Protein AF-A0A7X7ENP5-F1 (afdb_monomer_lite)

Foldseek 3Di:
DDDQDKDWDWAADVLVRDIDIFIDSDHVVSVVVSVVVNVVVVVVSVVVVVVVCVVCLLVVLQVVQVVQLVVLVVLLVQLLCQLVVLVVDQLADDLVVVADPDADPDDADDLDDQDDQDDADDCPPPQLDQPDDPVCVVVVPVVVVSNVVSVVVNVVSNVVSVVVNVVSVVVSVVSVVVSVVSNVVVVVVNVVVVVVSVVSSVVSVVLVVCLLVLPQVSLQVNLVVSVVPRDGDPLWDKDKHWGADQVQLAIDIDIDTDDLVSDDFFNGWGQDPVVRDIDTDGDDPVRSVVSVVSSVVSVVVSSVCSSVSNNPNPSHD

Secondary structure (DSSP, 8-state):
------EEEEEEETTTTEEEEEEES-HHHHHHHHHHHHHHHHHHHHHHHHHHHHHHHHHHHHHHHHHHHHHHHHHHHHHHTHHHHHHTS--S--TTTTS------SPPP---PPP-PPPPP-TTSGGGS----GGGGT-HHHHHHHHHHHHHHHHHHHHHHHHHHHHHHHHHHHHHHHHHHHHHHHHHHHHHHHHHHHHHHHHHHHHHHHHHTT-HHHHHHHHHHHHHT----TT---EEEEEEETTTTEEEEEEEPPPGGGS--EEEEEEETTTTEEEEEEPPHHHHHHHHHHHHHHHHHHHHHHHHHH-TT----

Radius of gyration: 42.71 Å; chains: 1; bounding box: 73×122×97 Å

pLDDT: mean 91.23, std 7.33, range [45.34, 98.12]

Structure (mmCIF, N/CA/C/O backbone):
data_AF-A0A7X7ENP5-F1
#
_entry.id   AF-A0A7X7ENP5-F1
#
loop_
_atom_site.group_PDB
_atom_site.id
_atom_site.type_symbol
_atom_site.label_atom_id
_atom_site.label_alt_id
_atom_site.label_comp_id
_atom_site.label_asym_id
_atom_site.label_entity_id
_atom_site.label_seq_id
_atom_site.pdbx_PDB_ins_code
_atom_site.Cartn_x
_atom_site.Cartn_y
_atom_site.Cartn_z
_atom_site.occupancy
_atom_site.B_iso_or_equiv
_atom_site.auth_seq_id
_atom_site.auth_comp_id
_atom_site.auth_asym_id
_atom_site.auth_atom_id
_atom_site.pdbx_PDB_model_num
ATOM 1 N N . MET A 1 1 ? 9.285 86.889 -9.760 1.00 45.34 1 MET A N 1
ATOM 2 C CA . MET A 1 1 ? 8.913 86.031 -8.615 1.00 45.34 1 MET A CA 1
ATOM 3 C C . MET A 1 1 ? 9.295 84.606 -8.984 1.00 45.34 1 MET A C 1
ATOM 5 O O . MET A 1 1 ? 8.742 84.125 -9.963 1.00 45.34 1 MET A O 1
ATOM 9 N N . PRO A 1 2 ? 10.286 83.971 -8.337 1.00 50.38 2 PRO A N 1
ATOM 10 C CA . PRO A 1 2 ? 10.626 82.588 -8.649 1.00 50.38 2 PRO A CA 1
ATOM 11 C C . PRO A 1 2 ? 9.530 81.648 -8.134 1.00 50.38 2 PRO A C 1
ATOM 13 O O . PRO A 1 2 ? 9.051 81.789 -7.008 1.00 50.38 2 PRO A O 1
ATOM 16 N N . ASP A 1 3 ? 9.134 80.720 -8.994 1.00 56.62 3 ASP A N 1
ATOM 17 C CA . ASP A 1 3 ? 8.103 79.713 -8.768 1.00 56.62 3 ASP A CA 1
ATOM 18 C C . ASP A 1 3 ? 8.542 78.757 -7.641 1.00 56.62 3 ASP A C 1
ATOM 20 O O . ASP A 1 3 ? 9.579 78.091 -7.738 1.00 56.62 3 ASP A O 1
ATOM 24 N N . ARG A 1 4 ? 7.820 78.734 -6.512 1.00 65.94 4 ARG A N 1
ATOM 25 C CA . ARG A 1 4 ? 8.154 77.847 -5.385 1.00 65.94 4 ARG A CA 1
ATOM 26 C C . ARG A 1 4 ? 7.724 76.428 -5.747 1.00 65.94 4 ARG A C 1
ATOM 28 O O . ARG A 1 4 ? 6.537 76.119 -5.702 1.00 65.94 4 ARG A O 1
ATOM 35 N N . LYS A 1 5 ? 8.689 75.555 -6.056 1.00 77.25 5 LYS A N 1
ATOM 36 C CA . LYS A 1 5 ? 8.435 74.120 -6.262 1.00 77.25 5 LYS A CA 1
ATOM 37 C C . LYS A 1 5 ? 7.747 73.529 -5.030 1.00 77.25 5 LYS A C 1
ATOM 39 O O . LYS A 1 5 ? 8.265 73.614 -3.917 1.00 77.25 5 LYS A O 1
ATOM 44 N N . LEU A 1 6 ? 6.572 72.950 -5.248 1.00 83.06 6 LEU A N 1
ATOM 45 C CA . LEU A 1 6 ? 5.732 72.354 -4.218 1.00 83.06 6 LEU A CA 1
ATOM 46 C C . LEU A 1 6 ? 5.738 70.840 -4.433 1.00 83.06 6 LEU A C 1
ATOM 48 O O . LEU A 1 6 ? 5.280 70.350 -5.461 1.00 83.06 6 LEU A O 1
ATOM 52 N N . TYR A 1 7 ? 6.310 70.109 -3.483 1.00 87.56 7 TYR A N 1
ATOM 53 C CA . TYR A 1 7 ? 6.410 68.655 -3.519 1.00 87.56 7 TYR A CA 1
ATOM 54 C C . TYR A 1 7 ? 5.158 68.047 -2.898 1.00 87.56 7 TYR A C 1
ATOM 56 O O . TYR A 1 7 ? 4.658 68.544 -1.885 1.00 87.56 7 TYR A O 1
ATOM 64 N N . VAL A 1 8 ? 4.647 66.980 -3.510 1.00 87.44 8 VAL A N 1
ATOM 65 C CA . VAL A 1 8 ? 3.453 66.263 -3.059 1.00 87.44 8 VAL A CA 1
ATOM 66 C C . VAL A 1 8 ? 3.750 64.771 -3.056 1.00 87.44 8 VAL A C 1
ATOM 68 O O . VAL A 1 8 ? 4.163 64.231 -4.077 1.00 87.44 8 VAL A O 1
ATOM 71 N N . VAL A 1 9 ? 3.514 64.110 -1.926 1.00 91.88 9 VAL A N 1
ATOM 72 C CA . VAL A 1 9 ? 3.592 62.652 -1.795 1.00 91.88 9 VAL A CA 1
ATOM 73 C C . VAL A 1 9 ? 2.237 62.132 -1.338 1.00 91.88 9 VAL A C 1
ATOM 75 O O . VAL A 1 9 ? 1.663 62.616 -0.360 1.00 91.88 9 VAL A O 1
ATOM 78 N N . GLU A 1 10 ? 1.710 61.146 -2.057 1.00 92.50 10 GLU A N 1
ATOM 79 C CA . GLU A 1 10 ? 0.532 60.395 -1.641 1.00 92.50 10 GLU A CA 1
ATOM 80 C C . GLU A 1 10 ? 0.962 59.209 -0.781 1.00 92.50 10 GLU A C 1
ATOM 82 O O . GLU A 1 10 ? 1.718 58.346 -1.218 1.00 92.50 10 GLU A O 1
ATOM 87 N N . VAL A 1 11 ? 0.463 59.159 0.450 1.00 91.75 11 VAL A N 1
ATOM 88 C CA . VAL A 1 11 ? 0.607 58.003 1.328 1.00 91.75 11 VAL A CA 1
ATOM 89 C C . VAL A 1 11 ? -0.697 57.234 1.306 1.00 91.75 11 VAL A C 1
ATOM 91 O O . VAL A 1 11 ? -1.753 57.772 1.649 1.00 91.75 11 VAL A O 1
ATOM 94 N N . ARG A 1 12 ? -0.622 55.957 0.950 1.00 92.62 12 ARG A N 1
ATOM 95 C CA . ARG A 1 12 ? -1.757 55.039 0.917 1.00 92.62 12 ARG A CA 1
ATOM 96 C C . ARG A 1 12 ? -1.441 53.805 1.748 1.00 92.62 12 ARG A C 1
ATOM 98 O O . ARG A 1 12 ? -0.333 53.289 1.693 1.00 92.62 12 ARG A O 1
ATOM 105 N N . HIS A 1 13 ? -2.419 53.335 2.516 1.00 93.62 13 HIS A N 1
ATOM 106 C CA . HIS A 1 13 ? -2.324 52.077 3.250 1.00 93.62 13 HIS A CA 1
ATOM 107 C C . HIS A 1 13 ? -3.573 51.238 2.990 1.00 93.62 13 HIS A C 1
ATOM 109 O O . HIS A 1 13 ? -4.652 51.521 3.518 1.00 93.62 13 HIS A O 1
ATOM 115 N N . ASP A 1 14 ? -3.411 50.164 2.219 1.00 89.62 14 ASP A N 1
ATOM 116 C CA . ASP A 1 14 ? -4.526 49.344 1.735 1.00 89.62 14 ASP A CA 1
ATOM 117 C C . ASP A 1 14 ? -5.273 48.626 2.865 1.00 89.62 14 ASP A C 1
ATOM 119 O O . ASP A 1 14 ? -6.502 48.645 2.891 1.00 89.62 14 ASP A O 1
ATOM 123 N N . GLY A 1 15 ? -4.558 48.098 3.869 1.00 87.06 15 GLY A N 1
ATOM 124 C CA . GLY A 1 15 ? -5.183 47.417 5.016 1.00 87.06 15 GLY A CA 1
ATOM 125 C C . GLY A 1 15 ? -6.156 48.298 5.816 1.00 87.06 15 GLY A C 1
ATOM 126 O O . GLY A 1 15 ? -7.244 47.862 6.187 1.00 87.06 15 GLY A O 1
ATOM 127 N N . LEU A 1 16 ? -5.817 49.575 6.029 1.00 89.88 16 LEU A N 1
ATOM 128 C CA . LEU A 1 16 ? -6.688 50.544 6.698 1.00 89.88 16 LEU A CA 1
ATOM 129 C C . LEU A 1 16 ? -7.643 51.274 5.743 1.00 89.88 16 LEU A C 1
ATOM 131 O O . LEU A 1 16 ? -8.482 52.033 6.228 1.00 89.88 16 LEU A O 1
ATOM 135 N N . LYS A 1 17 ? -7.514 51.075 4.422 1.00 91.44 17 LYS A N 1
ATOM 136 C CA . LYS A 1 17 ? -8.209 51.842 3.373 1.00 91.44 17 LYS A CA 1
ATOM 137 C C . LYS A 1 17 ? -8.088 53.362 3.576 1.00 91.44 17 LYS A C 1
ATOM 139 O O . LYS A 1 17 ? -9.056 54.099 3.408 1.00 91.44 17 LYS A O 1
ATOM 144 N N . LYS A 1 18 ? -6.900 53.827 3.983 1.00 91.75 18 LYS A N 1
ATOM 145 C CA . LYS A 1 18 ? -6.599 55.250 4.213 1.00 91.75 18 LYS A CA 1
ATOM 146 C C . LYS A 1 18 ? -5.675 55.787 3.125 1.00 91.75 18 LYS A C 1
ATOM 148 O O . LYS A 1 18 ? -4.719 55.119 2.737 1.00 91.75 18 LYS A O 1
ATOM 153 N N . VAL A 1 19 ? -5.953 57.011 2.683 1.00 92.38 19 VAL A N 1
ATOM 154 C CA . VAL A 1 19 ? -5.129 57.780 1.743 1.00 92.38 19 VAL A CA 1
ATOM 155 C C . VAL A 1 19 ? -4.940 59.182 2.314 1.00 92.38 19 VAL A C 1
ATOM 157 O O . VAL A 1 19 ? -5.875 59.755 2.877 1.00 92.38 19 VAL A O 1
ATOM 160 N N . ARG A 1 20 ? -3.728 59.729 2.216 1.00 92.56 20 ARG A N 1
ATOM 161 C CA . ARG A 1 20 ? -3.401 61.090 2.648 1.00 92.56 20 ARG A CA 1
ATOM 162 C C . ARG A 1 20 ? -2.369 61.690 1.705 1.00 92.56 20 ARG A C 1
ATOM 164 O O . ARG A 1 20 ? -1.323 61.099 1.473 1.00 92.56 20 ARG A O 1
ATOM 171 N N . LEU A 1 21 ? -2.647 62.893 1.215 1.00 91.56 21 LEU A N 1
ATOM 172 C CA . LEU A 1 21 ? -1.698 63.689 0.440 1.00 91.56 21 LEU A CA 1
ATOM 173 C C . LEU A 1 21 ? -0.914 64.601 1.384 1.00 91.56 21 LEU A C 1
ATOM 175 O O . LEU A 1 21 ? -1.509 65.365 2.147 1.00 91.56 21 LEU A O 1
ATOM 179 N N . ILE A 1 22 ? 0.411 64.531 1.328 1.00 90.19 22 ILE A N 1
ATOM 180 C CA . ILE A 1 22 ? 1.323 65.389 2.088 1.00 90.19 22 ILE A CA 1
ATOM 181 C C . ILE A 1 22 ? 1.991 66.336 1.103 1.00 90.19 22 ILE A C 1
ATOM 183 O O . ILE A 1 22 ? 2.481 65.906 0.064 1.00 90.19 22 ILE A O 1
ATOM 187 N N . ARG A 1 23 ? 1.965 67.635 1.409 1.00 90.50 23 ARG A N 1
ATOM 188 C CA . ARG A 1 23 ? 2.476 68.698 0.539 1.00 90.50 23 ARG A CA 1
ATOM 189 C C . ARG A 1 23 ? 3.464 69.577 1.298 1.00 90.50 23 ARG A C 1
ATOM 191 O O . ARG A 1 23 ? 3.234 69.852 2.473 1.00 90.50 23 ARG A O 1
ATOM 198 N N . GLY A 1 24 ? 4.511 70.061 0.637 1.00 88.62 24 GLY A N 1
ATOM 199 C CA . GLY A 1 24 ? 5.508 70.935 1.260 1.00 88.62 24 GLY A CA 1
ATOM 200 C C . GLY A 1 24 ? 6.483 71.552 0.261 1.00 88.62 24 GLY A C 1
ATOM 201 O O . GLY A 1 24 ? 6.504 71.196 -0.913 1.00 88.62 24 GLY A O 1
ATOM 202 N N . THR A 1 25 ? 7.286 72.510 0.719 1.00 85.81 25 THR A N 1
ATOM 203 C CA . THR A 1 25 ? 8.263 73.236 -0.118 1.00 85.81 25 THR A CA 1
ATOM 204 C C . THR A 1 25 ? 9.647 72.580 -0.150 1.00 85.81 25 THR A C 1
ATOM 206 O O . THR A 1 25 ? 10.495 72.996 -0.933 1.00 85.81 25 THR A O 1
ATOM 209 N N . ASN A 1 26 ? 9.878 71.561 0.685 1.00 88.19 26 ASN A N 1
ATOM 210 C CA . ASN A 1 26 ? 11.099 70.759 0.738 1.00 88.19 26 ASN A CA 1
ATOM 211 C C . ASN A 1 26 ? 10.746 69.279 0.534 1.00 88.19 26 ASN A C 1
ATOM 213 O O . ASN A 1 26 ? 9.888 68.744 1.235 1.00 88.19 26 ASN A O 1
ATOM 217 N N . GLN A 1 27 ? 11.401 68.631 -0.426 1.00 86.81 27 GLN A N 1
ATOM 218 C CA . GLN A 1 27 ? 11.144 67.239 -0.782 1.00 86.81 27 GLN A CA 1
ATOM 219 C C . GLN A 1 27 ? 11.465 66.276 0.369 1.00 86.81 27 GLN A C 1
ATOM 221 O O . GLN A 1 27 ? 10.645 65.416 0.679 1.00 86.81 27 GLN A O 1
ATOM 226 N N . GLN A 1 28 ? 12.609 66.458 1.039 1.00 87.81 28 GLN A N 1
ATOM 227 C CA . GLN A 1 28 ? 13.051 65.562 2.114 1.00 87.81 28 GLN A CA 1
ATOM 228 C C . GLN A 1 28 ? 12.089 65.592 3.307 1.00 87.81 28 GLN A C 1
ATOM 230 O O . GLN A 1 28 ? 11.752 64.545 3.852 1.00 87.81 28 GLN A O 1
ATOM 235 N N . ASP A 1 29 ? 11.574 66.774 3.657 1.00 87.19 29 ASP A N 1
ATOM 236 C CA . ASP A 1 29 ? 10.599 66.918 4.741 1.00 87.19 29 ASP A CA 1
ATOM 237 C C . ASP A 1 29 ? 9.270 66.232 4.385 1.00 87.19 29 ASP A C 1
ATOM 239 O O . ASP A 1 29 ? 8.675 65.554 5.221 1.00 87.19 29 ASP A O 1
ATOM 243 N N . VAL A 1 30 ? 8.803 66.364 3.135 1.00 89.25 30 VAL A N 1
ATOM 244 C CA . VAL A 1 30 ? 7.567 65.714 2.661 1.00 89.25 30 VAL A CA 1
ATOM 245 C C . VAL A 1 30 ? 7.712 64.190 2.657 1.00 89.25 30 VAL A C 1
ATOM 247 O O . VAL A 1 30 ? 6.802 63.497 3.112 1.00 89.25 30 VAL A O 1
ATOM 250 N N . GLU A 1 31 ? 8.851 63.664 2.205 1.00 89.94 31 GLU A N 1
ATOM 251 C CA . GLU A 1 31 ? 9.163 62.228 2.225 1.00 89.94 31 GLU A CA 1
ATOM 252 C C . GLU A 1 31 ? 9.301 61.691 3.659 1.00 89.94 31 GLU A C 1
ATOM 254 O O . GLU A 1 31 ? 8.750 60.636 3.990 1.00 89.94 31 GLU A O 1
ATOM 259 N N . GLN A 1 32 ? 9.953 62.437 4.556 1.00 90.31 32 GLN A N 1
ATOM 260 C CA . GLN A 1 32 ? 10.068 62.066 5.965 1.00 90.31 32 GLN A CA 1
ATOM 261 C C . GLN A 1 32 ? 8.691 62.033 6.641 1.00 90.31 32 GLN A C 1
ATOM 263 O O . GLN A 1 32 ? 8.348 61.044 7.288 1.00 90.31 32 GLN A O 1
ATOM 268 N N . GLN A 1 33 ? 7.857 63.057 6.442 1.00 90.00 33 GLN A N 1
ATOM 269 C CA . GLN A 1 33 ? 6.489 63.081 6.974 1.00 90.00 33 GLN A CA 1
ATOM 270 C C . GLN A 1 33 ? 5.622 61.960 6.381 1.00 90.00 33 GLN A C 1
ATOM 272 O O . GLN A 1 33 ? 4.814 61.364 7.097 1.00 90.00 33 GLN A O 1
ATOM 277 N N . ALA A 1 34 ? 5.819 61.617 5.105 1.00 91.25 34 ALA A N 1
ATOM 278 C CA . ALA A 1 34 ? 5.152 60.490 4.460 1.00 91.25 34 ALA A CA 1
ATOM 279 C C . ALA A 1 34 ? 5.536 59.141 5.074 1.00 91.25 34 ALA A C 1
ATOM 281 O O . ALA A 1 34 ? 4.650 58.344 5.395 1.00 91.25 34 ALA A O 1
ATOM 282 N N . SER A 1 35 ? 6.828 58.910 5.317 1.00 91.31 35 SER A N 1
ATOM 283 C CA . SER A 1 35 ? 7.303 57.681 5.964 1.00 91.31 35 SER A CA 1
ATOM 284 C C . SER A 1 35 ? 6.789 57.545 7.402 1.00 91.31 35 SER A C 1
ATOM 286 O O . SER A 1 35 ? 6.293 56.481 7.773 1.00 91.31 35 SER A O 1
ATOM 288 N N . ILE A 1 36 ? 6.798 58.630 8.189 1.00 93.50 36 ILE A N 1
ATOM 289 C CA . ILE A 1 36 ? 6.243 58.657 9.553 1.00 93.50 36 ILE A CA 1
ATOM 290 C C . ILE A 1 36 ? 4.738 58.363 9.523 1.00 93.50 36 ILE A C 1
ATOM 292 O O . ILE A 1 36 ? 4.237 57.568 10.324 1.00 93.50 36 ILE A O 1
ATOM 296 N N . GLN A 1 37 ? 4.007 58.970 8.583 1.00 93.06 37 GLN A N 1
ATOM 297 C CA . GLN A 1 37 ? 2.572 58.750 8.433 1.00 93.06 37 GLN A CA 1
ATOM 298 C C . GLN A 1 37 ? 2.252 57.293 8.085 1.00 93.06 37 GLN A C 1
ATOM 300 O O . GLN A 1 37 ? 1.329 56.719 8.674 1.00 93.06 37 GLN A O 1
ATOM 305 N N . TYR A 1 38 ? 3.005 56.701 7.156 1.00 93.50 38 TYR A N 1
ATOM 306 C CA . TYR A 1 38 ? 2.852 55.300 6.782 1.00 93.50 38 TYR A CA 1
ATOM 307 C C . TYR A 1 38 ? 3.197 54.371 7.950 1.00 93.50 38 TYR A C 1
ATOM 309 O O . TYR A 1 38 ? 2.408 53.487 8.268 1.00 93.50 38 TYR A O 1
ATOM 317 N N . ALA A 1 39 ? 4.308 54.609 8.656 1.00 93.50 39 ALA A N 1
ATOM 318 C CA . ALA A 1 39 ? 4.719 53.812 9.813 1.00 93.50 39 ALA A CA 1
ATOM 319 C C . ALA A 1 39 ? 3.683 53.849 10.952 1.00 93.50 39 ALA A C 1
ATOM 321 O O . ALA A 1 39 ? 3.378 52.821 11.557 1.00 93.50 39 ALA A O 1
ATOM 322 N N . SER A 1 40 ? 3.079 55.014 11.212 1.00 94.12 40 SER A N 1
ATOM 323 C CA . SER A 1 40 ? 1.975 55.151 12.171 1.00 94.12 40 SER A CA 1
ATOM 324 C C . SER A 1 40 ? 0.750 54.321 11.762 1.00 94.12 40 SER A C 1
ATOM 326 O O . SER A 1 40 ? 0.133 53.650 12.596 1.00 94.12 40 SER A O 1
ATOM 328 N N . TRP A 1 41 ? 0.400 54.336 10.472 1.00 95.88 41 TRP A N 1
ATOM 329 C CA . TRP A 1 41 ? -0.681 53.520 9.917 1.00 95.88 41 TRP A CA 1
ATOM 330 C C . TRP A 1 41 ? -0.380 52.025 9.983 1.00 95.88 41 TRP A C 1
ATOM 332 O O . TRP A 1 41 ? -1.241 51.268 10.426 1.00 95.88 41 TRP A O 1
ATOM 342 N N . ASP A 1 42 ? 0.837 51.610 9.653 1.00 94.31 42 ASP A N 1
ATOM 343 C CA . ASP A 1 42 ? 1.272 50.218 9.758 1.00 94.31 42 ASP A CA 1
ATOM 344 C C . ASP A 1 42 ? 1.214 49.720 11.213 1.00 94.31 42 ASP A C 1
ATOM 346 O O . ASP A 1 42 ? 0.702 48.636 11.491 1.00 94.31 42 ASP A O 1
ATOM 350 N N . GLN A 1 43 ? 1.617 50.544 12.187 1.00 94.44 43 GLN A N 1
ATOM 351 C CA . GLN A 1 43 ? 1.495 50.193 13.605 1.00 94.44 43 GLN A CA 1
ATOM 352 C C . GLN A 1 43 ? 0.027 50.057 14.049 1.00 94.44 43 GLN A C 1
ATOM 354 O O . GLN A 1 43 ? -0.310 49.132 14.793 1.00 94.44 43 GLN A O 1
ATOM 359 N N . MET A 1 44 ? -0.864 50.946 13.592 1.00 92.62 44 MET A N 1
ATOM 360 C CA . MET A 1 44 ? -2.308 50.817 13.832 1.00 92.62 44 MET A CA 1
ATOM 361 C C . MET A 1 44 ? -2.879 49.547 13.199 1.00 92.62 44 MET A C 1
ATOM 363 O O . MET A 1 44 ? -3.685 48.858 13.825 1.00 92.62 44 MET A O 1
ATOM 367 N N . TRP A 1 45 ? -2.459 49.223 11.977 1.00 93.25 45 TRP A N 1
ATOM 368 C CA . TRP A 1 45 ? -2.884 48.015 11.285 1.00 93.25 45 TRP A CA 1
ATOM 369 C C . TRP A 1 45 ? -2.430 46.755 12.020 1.00 93.25 45 TRP A C 1
ATOM 371 O O . TRP A 1 45 ? -3.259 45.891 12.291 1.00 93.25 45 TRP A O 1
ATOM 381 N N . LYS A 1 46 ? -1.166 46.697 12.452 1.00 93.62 46 LYS A N 1
ATOM 382 C CA . LYS A 1 46 ? -0.632 45.604 13.280 1.00 93.62 46 LYS A CA 1
ATOM 383 C C . LYS A 1 46 ? -1.426 45.410 14.571 1.00 93.62 46 LYS A C 1
ATOM 385 O O . LYS A 1 46 ? -1.752 44.279 14.917 1.00 93.62 46 LYS A O 1
ATOM 390 N N . ARG A 1 47 ? -1.800 46.495 15.263 1.00 92.94 47 ARG A N 1
ATOM 391 C CA . ARG A 1 47 ? -2.656 46.420 16.464 1.00 92.94 47 ARG A CA 1
ATOM 392 C C . ARG A 1 47 ? -4.046 45.874 16.145 1.00 92.94 47 ARG A C 1
ATOM 394 O O . ARG A 1 47 ? -4.536 45.022 16.875 1.00 92.94 47 ARG A O 1
ATOM 401 N N . ARG A 1 48 ? -4.662 46.335 15.052 1.00 92.62 48 ARG A N 1
ATOM 402 C CA . ARG A 1 48 ? -5.981 45.860 14.614 1.00 92.62 48 ARG A CA 1
ATOM 403 C C . ARG A 1 48 ? -5.955 44.382 14.227 1.00 92.62 48 ARG A C 1
ATOM 405 O O . ARG A 1 48 ? -6.860 43.654 14.603 1.00 92.62 48 ARG A O 1
ATOM 412 N N . GLN A 1 49 ? -4.920 43.942 13.518 1.00 90.94 49 GLN A N 1
ATOM 413 C CA . GLN A 1 49 ? -4.717 42.533 13.178 1.00 90.94 49 GLN A CA 1
ATOM 414 C C . GLN A 1 49 ? -4.538 41.675 14.432 1.00 90.94 49 GLN A C 1
ATOM 416 O O . GLN A 1 49 ? -5.203 40.657 14.564 1.00 90.94 49 GLN A O 1
ATOM 421 N N . ALA A 1 50 ? -3.721 42.120 15.391 1.00 89.69 50 ALA A N 1
ATOM 422 C CA . ALA A 1 50 ? -3.544 41.408 16.655 1.00 89.69 50 ALA A CA 1
ATOM 423 C C . ALA A 1 50 ? -4.845 41.307 17.471 1.00 89.69 50 ALA A C 1
ATOM 425 O O . ALA A 1 50 ? -5.081 40.292 18.118 1.00 89.69 50 ALA A O 1
ATOM 426 N N . ASP A 1 51 ? -5.691 42.338 17.447 1.00 89.50 51 ASP A N 1
ATOM 427 C CA . ASP A 1 51 ? -6.991 42.315 18.119 1.00 89.50 51 ASP A CA 1
ATOM 428 C C . ASP A 1 51 ? -7.976 41.360 17.431 1.00 89.50 51 ASP A C 1
ATOM 430 O O . ASP A 1 51 ? -8.589 40.526 18.093 1.00 89.50 51 ASP A O 1
ATOM 434 N N . ILE A 1 52 ? -8.063 41.408 16.097 1.00 88.19 52 ILE A N 1
ATOM 435 C CA . ILE A 1 52 ? -8.858 40.461 15.302 1.00 88.19 52 ILE A CA 1
ATOM 436 C C . ILE A 1 52 ? -8.414 39.021 15.590 1.00 88.19 52 ILE A C 1
ATOM 438 O O . ILE A 1 52 ? -9.249 38.173 15.898 1.00 88.19 52 ILE A O 1
ATOM 442 N N . GLU A 1 53 ? -7.106 38.757 15.566 1.00 87.56 53 GLU A N 1
ATOM 443 C CA . GLU A 1 53 ? -6.547 37.435 15.853 1.00 87.56 53 GLU A CA 1
ATOM 444 C C . GLU A 1 53 ? -6.892 36.972 17.273 1.00 87.56 53 GLU A C 1
ATOM 446 O O . GLU A 1 53 ? -7.320 35.840 17.459 1.00 87.56 53 GLU A O 1
ATOM 451 N N . ARG A 1 54 ? -6.804 37.848 18.284 1.00 85.81 54 ARG A N 1
ATOM 452 C CA . ARG A 1 54 ? -7.201 37.513 19.667 1.00 85.81 54 ARG A CA 1
ATOM 453 C C . ARG A 1 54 ? -8.669 37.111 19.790 1.00 85.81 54 ARG A C 1
ATOM 455 O O . ARG A 1 54 ? -8.982 36.254 20.612 1.00 85.81 54 ARG A O 1
ATOM 462 N N . HIS A 1 55 ? -9.553 37.713 18.999 1.00 85.19 55 HIS A N 1
ATOM 463 C CA . HIS A 1 55 ? -10.977 37.382 19.012 1.00 85.19 55 HIS A CA 1
ATOM 464 C C . HIS A 1 55 ? -11.291 36.101 18.221 1.00 85.19 55 HIS A C 1
ATOM 466 O O . HIS A 1 55 ? -12.183 35.350 18.611 1.00 85.19 55 HIS A O 1
ATOM 472 N N . ILE A 1 56 ? -10.562 35.826 17.133 1.00 88.56 56 ILE A N 1
ATOM 473 C CA . ILE A 1 56 ? -10.807 34.665 16.260 1.00 88.56 56 ILE A CA 1
ATOM 474 C C . ILE A 1 56 ? -10.079 33.405 16.757 1.00 88.56 56 ILE A C 1
ATOM 476 O O . ILE A 1 56 ? -10.619 32.302 16.647 1.00 88.56 56 ILE A O 1
ATOM 480 N N . ALA A 1 57 ? -8.885 33.538 17.338 1.00 87.69 57 ALA A N 1
ATOM 481 C CA . ALA A 1 57 ? -8.048 32.411 17.746 1.00 87.69 57 ALA A CA 1
ATOM 482 C C . ALA A 1 57 ? -8.767 31.401 18.666 1.00 87.69 57 ALA A C 1
ATOM 484 O O . ALA A 1 57 ? -8.670 30.206 18.386 1.00 87.69 57 ALA A O 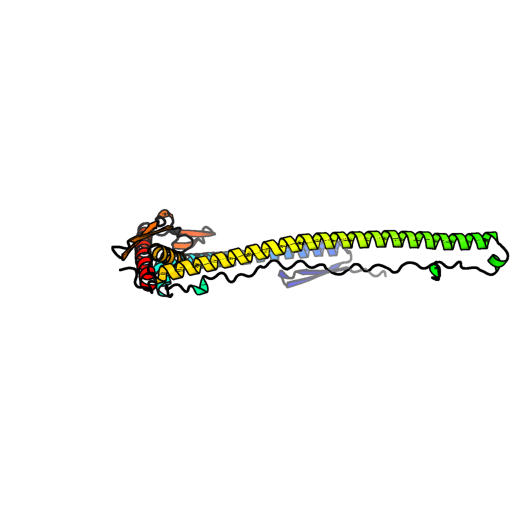1
ATOM 485 N N . PRO A 1 58 ? -9.553 31.802 19.691 1.00 89.50 58 PRO A N 1
ATOM 486 C CA . PRO A 1 58 ? -10.299 30.847 20.513 1.00 89.50 58 PRO A CA 1
ATOM 487 C C . PRO A 1 58 ? -11.340 30.047 19.719 1.00 89.50 58 PRO A C 1
ATOM 489 O O . PRO A 1 58 ? -11.513 28.854 19.962 1.00 89.50 58 PRO A O 1
ATOM 492 N N . ALA A 1 59 ? -12.013 30.677 18.751 1.00 90.31 59 ALA A N 1
ATOM 493 C CA . ALA A 1 59 ? -12.979 29.999 17.888 1.00 90.31 59 ALA A CA 1
ATOM 494 C C . ALA A 1 59 ? -12.284 29.006 16.943 1.00 90.31 59 ALA A C 1
ATOM 496 O O . ALA A 1 59 ? -12.755 27.880 16.786 1.00 90.31 59 ALA A O 1
ATOM 497 N N . ASN A 1 60 ? -11.129 29.380 16.380 1.00 91.56 60 ASN A N 1
ATOM 498 C CA . ASN A 1 60 ? -10.308 28.482 15.565 1.00 91.56 60 ASN A CA 1
ATOM 499 C C . ASN A 1 60 ? -9.812 27.277 16.373 1.00 91.56 60 ASN A C 1
ATOM 501 O O . ASN A 1 60 ? -9.938 26.147 15.911 1.00 91.56 60 ASN A O 1
ATOM 505 N N . ARG A 1 61 ? -9.315 27.499 17.596 1.00 91.69 61 ARG A N 1
ATOM 506 C CA . ARG A 1 61 ? -8.872 26.430 18.508 1.00 91.69 61 ARG A CA 1
ATOM 507 C C . ARG A 1 61 ? -10.010 25.500 18.912 1.00 91.69 61 ARG A C 1
ATOM 509 O O . ARG A 1 61 ? -9.827 24.287 18.958 1.00 91.69 61 ARG A O 1
ATOM 516 N N . LYS A 1 62 ? -11.198 26.051 19.175 1.00 93.56 62 LYS A N 1
ATOM 517 C CA . LYS A 1 62 ? -12.392 25.250 19.455 1.00 93.56 62 LYS A CA 1
ATOM 518 C C . LYS A 1 62 ? -12.756 24.371 18.256 1.00 93.56 62 LYS A C 1
ATOM 520 O O . LYS A 1 62 ? -12.957 23.176 18.428 1.00 93.56 62 LYS A O 1
ATOM 525 N N . LYS A 1 63 ? -12.761 24.940 17.048 1.00 94.62 63 LYS A N 1
ATOM 526 C CA . LYS A 1 63 ? -13.023 24.198 15.808 1.00 94.62 63 LYS A CA 1
ATOM 527 C C . LYS A 1 63 ? -11.966 23.122 15.535 1.00 94.62 63 LYS A C 1
ATOM 529 O O . LYS A 1 63 ? -12.299 22.032 15.089 1.00 94.62 63 LYS A O 1
ATOM 534 N N . GLU A 1 64 ? -10.696 23.403 15.818 1.00 94.75 64 GLU A N 1
ATOM 535 C CA . GLU A 1 64 ? -9.607 22.421 15.743 1.00 94.75 64 GLU A CA 1
ATOM 536 C C . GLU A 1 64 ? -9.856 21.238 16.694 1.00 94.75 64 GLU A C 1
ATOM 538 O O . GLU A 1 64 ? -9.758 20.083 16.280 1.00 94.75 64 GLU A O 1
ATOM 543 N N . ALA A 1 65 ? -10.249 21.514 17.942 1.00 95.06 65 ALA A N 1
ATOM 544 C CA . ALA A 1 65 ? -10.596 20.488 18.925 1.00 95.06 65 ALA A CA 1
ATOM 545 C C . ALA A 1 65 ? -11.830 19.663 18.506 1.00 95.06 65 ALA A C 1
ATOM 547 O O . ALA A 1 65 ? -11.828 18.438 18.639 1.00 95.06 65 ALA A O 1
ATOM 548 N N . GLU A 1 66 ? -12.853 20.308 17.939 1.00 95.56 66 GLU A N 1
ATOM 549 C CA . GLU A 1 66 ? -14.042 19.646 17.382 1.00 95.56 66 GLU A CA 1
ATOM 550 C C . GLU A 1 66 ? -13.677 18.726 16.206 1.00 95.56 66 GLU A C 1
ATOM 552 O O . GLU A 1 66 ? -14.054 17.555 16.208 1.00 95.56 66 GLU A O 1
ATOM 557 N N . ASN A 1 67 ? -12.877 19.209 15.249 1.00 96.62 67 ASN A N 1
ATOM 558 C CA . ASN A 1 67 ? -12.407 18.411 14.112 1.00 96.62 67 ASN A CA 1
ATOM 559 C C . ASN A 1 67 ? -11.586 17.198 14.569 1.00 96.62 67 ASN A C 1
ATOM 561 O O . ASN A 1 67 ? -11.787 16.087 14.080 1.00 96.62 67 ASN A O 1
ATOM 565 N N . ARG A 1 68 ? -10.674 17.393 15.531 1.00 96.19 68 ARG A N 1
ATOM 566 C CA . ARG A 1 68 ? -9.874 16.303 16.103 1.00 96.19 68 ARG A CA 1
ATOM 567 C C . ARG A 1 68 ? -10.755 15.287 16.826 1.00 96.19 68 ARG A C 1
ATOM 569 O O . ARG A 1 68 ? -10.559 14.088 16.661 1.00 96.19 68 ARG A O 1
ATOM 576 N N . THR A 1 69 ? -11.747 15.753 17.582 1.00 96.25 69 THR A N 1
ATOM 577 C CA . THR A 1 69 ? -12.732 14.883 18.239 1.00 96.25 69 THR A CA 1
ATOM 578 C C . THR A 1 69 ? -13.534 14.075 17.227 1.00 96.25 69 THR A C 1
ATOM 580 O O . THR A 1 69 ? -13.767 12.892 17.459 1.00 96.25 69 THR A O 1
ATOM 583 N N . GLN A 1 70 ? -13.918 14.671 16.096 1.00 96.44 70 GLN A N 1
ATOM 584 C CA . GLN A 1 70 ? -14.604 13.941 15.035 1.00 96.44 70 GLN A CA 1
ATOM 585 C C . GLN A 1 70 ? -13.721 12.822 14.470 1.00 96.44 70 GLN A C 1
ATOM 587 O O . GLN A 1 70 ? -14.157 11.678 14.449 1.00 96.44 70 GLN A O 1
ATOM 592 N N . ALA A 1 71 ? -12.459 13.111 14.138 1.00 94.81 71 ALA A N 1
ATOM 593 C CA . ALA A 1 71 ? -11.521 12.096 13.651 1.00 94.81 71 ALA A CA 1
ATOM 594 C C . ALA A 1 71 ? -11.312 10.947 14.659 1.00 94.81 71 ALA A C 1
ATOM 596 O O . ALA A 1 71 ? -11.275 9.778 14.279 1.00 94.81 71 ALA A O 1
ATOM 597 N N . ILE A 1 72 ? -11.229 11.264 15.958 1.00 94.81 72 ILE A N 1
ATOM 598 C CA . ILE A 1 72 ? -11.149 10.259 17.029 1.00 94.81 72 ILE A CA 1
ATOM 599 C C . ILE A 1 72 ? -12.412 9.387 17.058 1.00 94.81 72 ILE A C 1
ATOM 601 O O . ILE A 1 72 ? -12.318 8.162 17.123 1.00 94.81 72 ILE A O 1
ATOM 605 N N . ARG A 1 73 ? -13.601 9.998 16.988 1.00 94.50 73 ARG A N 1
ATOM 606 C CA . ARG A 1 73 ? -14.883 9.276 16.989 1.00 94.50 73 ARG A CA 1
ATOM 607 C C . ARG A 1 73 ? -15.055 8.399 15.756 1.00 94.50 73 ARG A C 1
ATOM 609 O O . ARG A 1 73 ? -15.565 7.287 15.888 1.00 94.50 73 ARG A O 1
ATOM 616 N N . ASP A 1 74 ? -14.609 8.863 14.595 1.00 93.56 74 ASP A N 1
ATOM 617 C CA . ASP A 1 74 ? -14.617 8.082 13.358 1.00 93.56 74 ASP A CA 1
ATOM 618 C C . ASP A 1 74 ? -13.706 6.854 13.503 1.00 93.56 74 ASP A C 1
ATOM 620 O O . ASP A 1 74 ? -14.129 5.736 13.205 1.00 93.56 74 ASP A O 1
ATOM 624 N N . GLY A 1 75 ? -12.510 7.030 14.080 1.00 92.81 75 GLY A N 1
ATOM 625 C CA . GLY A 1 75 ? -11.604 5.929 14.415 1.00 92.81 75 GLY A CA 1
ATOM 626 C C . GLY A 1 75 ? -12.230 4.914 15.377 1.00 92.81 75 GLY A C 1
ATOM 627 O O . GLY A 1 75 ? -12.241 3.720 15.092 1.00 92.81 75 GLY A O 1
ATOM 628 N N . LEU A 1 76 ? -12.832 5.366 16.482 1.00 93.25 76 LEU A N 1
ATOM 629 C CA . LEU A 1 76 ? -13.529 4.479 17.428 1.00 93.25 76 LEU A CA 1
ATOM 630 C C . LEU A 1 76 ? -14.727 3.760 16.786 1.00 93.25 76 LEU A C 1
ATOM 632 O O . LEU A 1 76 ? -15.006 2.607 17.111 1.00 93.25 76 LEU A O 1
ATOM 636 N N . THR A 1 77 ? -15.427 4.419 15.863 1.00 93.75 77 THR A N 1
ATOM 637 C CA . THR A 1 77 ? -16.534 3.816 15.107 1.00 93.75 77 THR A CA 1
ATOM 638 C C . THR A 1 77 ? -16.027 2.736 14.156 1.00 93.75 77 THR A C 1
ATOM 640 O O . THR A 1 77 ? -16.645 1.680 14.058 1.00 93.75 77 THR A O 1
ATOM 643 N N . GLN A 1 78 ? -14.879 2.951 13.507 1.00 92.81 78 GLN A N 1
ATOM 644 C CA . GLN A 1 78 ? -14.234 1.941 12.668 1.00 92.81 78 GLN A CA 1
ATOM 645 C C . GLN A 1 78 ? -13.834 0.702 13.484 1.00 92.81 78 GLN A C 1
ATOM 647 O O . GLN A 1 78 ? -14.051 -0.419 13.032 1.00 92.81 78 GLN A O 1
ATOM 652 N N . ILE A 1 79 ? -13.307 0.898 14.697 1.00 93.56 79 ILE A N 1
ATOM 653 C CA . ILE A 1 79 ? -12.943 -0.193 15.618 1.00 93.56 79 ILE A CA 1
ATOM 654 C C . ILE A 1 79 ? -14.175 -1.001 16.039 1.00 93.56 79 ILE A C 1
ATOM 656 O O . ILE A 1 79 ? -14.140 -2.224 16.038 1.00 93.56 79 ILE A O 1
ATOM 660 N N . ARG A 1 80 ? -15.287 -0.332 16.350 1.00 93.62 80 ARG A N 1
ATOM 661 C CA . ARG A 1 80 ? -16.551 -1.002 16.706 1.00 93.62 80 ARG A CA 1
ATOM 662 C C . ARG A 1 80 ? -17.279 -1.612 15.506 1.00 93.62 80 ARG A C 1
ATOM 664 O O . ARG A 1 80 ? -18.261 -2.321 15.688 1.00 93.62 80 ARG A O 1
ATOM 671 N N . GLY A 1 81 ? -16.849 -1.289 14.290 1.00 93.75 81 GLY A N 1
ATOM 672 C CA . GLY A 1 81 ? -17.484 -1.691 13.039 1.00 93.75 81 GLY A CA 1
ATOM 673 C C . GLY A 1 81 ? -16.674 -2.697 12.225 1.00 93.75 81 GLY A C 1
ATOM 674 O O . GLY A 1 81 ? -16.963 -2.848 11.039 1.00 93.75 81 GLY A O 1
ATOM 675 N N . LEU A 1 82 ? -15.674 -3.364 12.814 1.00 93.94 82 LEU A N 1
ATOM 676 C CA . LEU A 1 82 ? -14.790 -4.294 12.101 1.00 93.94 82 LEU A CA 1
ATOM 677 C C . LEU A 1 82 ? -15.565 -5.423 11.429 1.00 93.94 82 LEU A C 1
ATOM 679 O O . LEU A 1 82 ? -15.337 -5.695 10.252 1.00 93.94 82 LEU A O 1
ATOM 683 N N . LEU A 1 83 ? -16.483 -6.060 12.160 1.00 94.75 83 LEU A N 1
ATOM 684 C CA . LEU A 1 83 ? -17.314 -7.133 11.614 1.00 94.75 83 LEU A CA 1
ATOM 685 C C . LEU A 1 83 ? -18.260 -6.595 10.538 1.00 94.75 83 LEU A C 1
ATOM 687 O O . LEU A 1 83 ? -18.343 -7.149 9.446 1.00 94.75 83 LEU A O 1
ATOM 691 N N . LYS A 1 84 ? -18.938 -5.479 10.824 1.00 93.88 84 LYS A N 1
ATOM 692 C CA . LYS A 1 84 ? -19.885 -4.864 9.887 1.00 93.88 84 LYS A CA 1
ATOM 693 C C . LYS A 1 84 ? -19.229 -4.541 8.540 1.00 93.88 84 LYS A C 1
ATOM 695 O O . LYS A 1 84 ? -19.815 -4.814 7.501 1.00 93.88 84 LYS A O 1
ATOM 700 N N . ALA A 1 85 ? -17.997 -4.033 8.557 1.00 90.44 85 ALA A N 1
ATOM 701 C CA . ALA A 1 85 ? -17.250 -3.722 7.342 1.00 90.44 85 ALA A CA 1
ATOM 702 C C . ALA A 1 85 ? -16.984 -4.949 6.447 1.00 90.44 85 ALA A C 1
ATOM 704 O O . ALA A 1 85 ? -16.867 -4.788 5.232 1.00 90.44 85 ALA A O 1
ATOM 705 N N . ALA A 1 86 ? -16.886 -6.151 7.027 1.00 90.50 86 ALA A N 1
ATOM 706 C CA . ALA A 1 86 ? -16.790 -7.397 6.268 1.00 90.50 86 ALA A CA 1
ATOM 707 C C . ALA A 1 86 ? -18.158 -7.850 5.738 1.00 90.50 86 ALA A C 1
ATOM 709 O O . ALA A 1 86 ? -18.262 -8.260 4.588 1.00 90.50 86 ALA A O 1
ATOM 710 N N . LEU A 1 87 ? -19.226 -7.710 6.529 1.00 92.06 87 LEU A N 1
ATOM 711 C CA . LEU A 1 87 ? -20.585 -8.079 6.105 1.00 92.06 87 LEU A CA 1
ATOM 712 C C . LEU A 1 87 ? -21.063 -7.300 4.866 1.00 92.06 87 LEU A C 1
ATOM 714 O O . LEU A 1 87 ? -21.821 -7.830 4.061 1.00 92.06 87 LEU A O 1
ATOM 718 N N . ASP A 1 88 ? -20.605 -6.058 4.694 1.00 90.62 88 ASP A N 1
ATOM 719 C CA . ASP A 1 88 ? -21.015 -5.186 3.585 1.00 90.62 88 ASP A CA 1
ATOM 720 C C . ASP A 1 88 ? -20.369 -5.551 2.226 1.00 90.62 88 ASP A C 1
ATOM 722 O O . ASP A 1 88 ? -20.642 -4.891 1.218 1.00 90.62 88 ASP A O 1
ATOM 726 N N . LYS A 1 89 ? -19.492 -6.566 2.166 1.00 86.00 89 LYS A N 1
ATOM 727 C CA . LYS A 1 89 ? -18.761 -6.958 0.949 1.00 86.00 89 LYS A CA 1
ATOM 728 C C . LYS A 1 89 ? -18.803 -8.475 0.717 1.00 86.00 89 LYS A C 1
ATOM 730 O O . LYS A 1 89 ? -18.702 -9.223 1.690 1.00 86.00 89 LYS A O 1
ATOM 735 N N . PRO A 1 90 ? -18.870 -8.932 -0.549 1.00 88.94 90 PRO A N 1
ATOM 736 C CA . PRO A 1 90 ? -18.608 -10.331 -0.886 1.00 88.94 90 PRO A CA 1
ATOM 737 C C . PRO A 1 90 ? -17.186 -10.724 -0.469 1.00 88.94 90 PRO A C 1
ATOM 739 O O . PRO A 1 90 ? -16.256 -9.934 -0.670 1.00 88.94 90 PRO A O 1
ATOM 742 N N . GLN A 1 91 ? -17.016 -11.919 0.095 1.00 91.00 91 GLN A N 1
ATOM 743 C CA . GLN A 1 91 ? -15.714 -12.442 0.541 1.00 91.00 91 GLN A CA 1
ATOM 744 C C . GLN A 1 91 ? -15.146 -13.467 -0.444 1.00 91.00 91 GLN A C 1
ATOM 746 O O . GLN A 1 91 ? -13.930 -13.665 -0.490 1.00 91.00 91 GLN A O 1
ATOM 751 N N . ALA A 1 92 ? -15.999 -14.068 -1.279 1.00 91.50 92 ALA A N 1
ATOM 752 C CA . ALA A 1 92 ? -15.586 -14.923 -2.384 1.00 91.50 92 ALA A CA 1
ATOM 753 C C . ALA A 1 92 ? -14.553 -14.237 -3.297 1.00 91.50 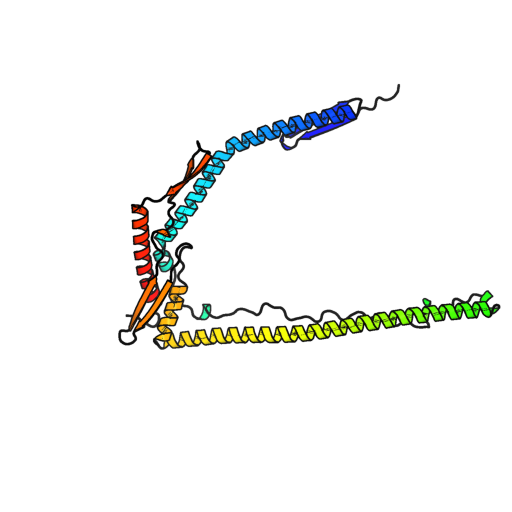92 ALA A C 1
ATOM 755 O O . ALA A 1 92 ? -14.710 -13.094 -3.738 1.00 91.50 92 ALA A O 1
ATOM 756 N N . LEU A 1 93 ? -13.478 -14.967 -3.593 1.00 93.06 93 LEU A N 1
ATOM 757 C CA . LEU A 1 93 ? -12.353 -14.458 -4.361 1.00 93.06 93 LEU A CA 1
ATOM 758 C C . LEU A 1 93 ? -12.637 -14.484 -5.869 1.00 93.06 93 LEU A C 1
ATOM 760 O O . LEU A 1 93 ? -12.813 -15.554 -6.455 1.00 93.06 93 LEU A O 1
ATOM 764 N N . ASP A 1 94 ? -12.561 -13.323 -6.521 1.00 93.75 94 ASP A N 1
ATOM 765 C CA . ASP A 1 94 ? -12.439 -13.260 -7.978 1.00 93.75 94 ASP A CA 1
ATOM 766 C C . ASP A 1 94 ? -10.970 -13.441 -8.399 1.00 93.75 94 ASP A C 1
ATOM 768 O O . ASP A 1 94 ? -10.114 -12.575 -8.197 1.00 93.75 94 ASP A O 1
ATOM 772 N N . TRP A 1 95 ? -10.670 -14.595 -8.994 1.00 93.81 95 TRP A N 1
ATOM 773 C CA . TRP A 1 95 ? -9.337 -14.935 -9.492 1.00 93.81 95 TRP A CA 1
ATOM 774 C C . TRP A 1 95 ? -8.884 -14.049 -10.659 1.00 93.81 95 TRP A C 1
ATOM 776 O O . TRP A 1 95 ? -7.681 -13.867 -10.849 1.00 93.81 95 TRP A O 1
ATOM 786 N N . GLU A 1 96 ? -9.809 -13.490 -11.445 1.00 94.25 96 GLU A N 1
ATOM 787 C CA . GLU A 1 96 ? -9.466 -12.630 -12.582 1.00 94.25 96 GLU A CA 1
ATOM 788 C C . GLU A 1 96 ? -8.974 -11.247 -12.142 1.00 94.25 96 GLU A C 1
ATOM 790 O O . GLU A 1 96 ? -8.151 -10.649 -12.847 1.00 94.25 96 GLU A O 1
ATOM 795 N N . GLU A 1 97 ? -9.432 -10.761 -10.982 1.00 93.50 97 GLU A N 1
ATOM 796 C CA . GLU A 1 97 ? -8.967 -9.512 -10.360 1.00 93.50 97 GLU A CA 1
ATOM 797 C C . GLU A 1 97 ? -7.529 -9.621 -9.837 1.00 93.50 97 GLU A C 1
ATOM 799 O O . GLU A 1 97 ? -6.805 -8.628 -9.801 1.00 93.50 97 GLU A O 1
ATOM 804 N N . LEU A 1 98 ? -7.094 -10.827 -9.458 1.00 94.25 98 LEU A N 1
ATOM 805 C CA . LEU A 1 98 ? -5.749 -11.072 -8.931 1.00 94.25 98 LEU A CA 1
ATOM 806 C C . LEU A 1 98 ? -4.672 -11.173 -10.017 1.00 94.25 98 LEU A C 1
ATOM 808 O O . LEU A 1 98 ? -3.480 -11.159 -9.703 1.00 94.25 98 LEU A O 1
ATOM 812 N N . LYS A 1 99 ? -5.066 -11.301 -11.289 1.00 95.38 99 LYS A N 1
ATOM 813 C CA . LYS A 1 99 ? -4.111 -11.405 -12.394 1.00 95.38 99 LYS A CA 1
ATOM 814 C C . LYS A 1 99 ? -3.346 -10.106 -12.566 1.00 95.38 99 LYS A C 1
ATOM 816 O O . LYS A 1 99 ? -3.919 -9.028 -12.706 1.00 95.38 99 LYS A O 1
ATOM 821 N N . ASP A 1 100 ? -2.034 -10.233 -12.690 1.00 95.25 100 ASP A N 1
ATOM 822 C CA . ASP A 1 100 ? -1.175 -9.125 -13.046 1.00 95.25 100 ASP A CA 1
ATOM 823 C C . ASP A 1 100 ? -1.389 -8.752 -14.521 1.00 95.25 100 ASP A C 1
ATOM 825 O O . ASP A 1 100 ? -1.085 -9.517 -15.449 1.00 95.25 100 ASP A O 1
ATOM 829 N N . ARG A 1 101 ? -1.945 -7.555 -14.725 1.00 95.38 101 ARG A N 1
ATOM 830 C CA . ARG A 1 101 ? -2.186 -6.927 -16.033 1.00 95.38 101 ARG A CA 1
ATOM 831 C C . ARG A 1 101 ? -1.284 -5.718 -16.272 1.00 95.38 101 ARG A C 1
ATOM 833 O O . ARG A 1 101 ? -1.512 -4.986 -17.229 1.00 95.38 101 ARG A O 1
ATOM 840 N N . SER A 1 102 ? -0.282 -5.505 -15.419 1.00 94.94 102 SER A N 1
ATOM 841 C CA . SER A 1 102 ? 0.626 -4.372 -15.547 1.00 94.94 102 SER A CA 1
ATOM 842 C C . SER A 1 102 ? 1.395 -4.410 -16.870 1.00 94.94 102 SER A C 1
ATOM 844 O O . SER A 1 102 ? 1.714 -5.468 -17.431 1.00 94.94 102 SER A O 1
ATOM 846 N N . GLU A 1 103 ? 1.659 -3.217 -17.388 1.00 94.56 103 GLU A N 1
ATOM 847 C CA . GLU A 1 103 ? 2.438 -3.001 -18.599 1.00 94.56 103 GLU A CA 1
ATOM 848 C C . GLU A 1 103 ? 3.853 -2.556 -18.239 1.00 94.56 103 GLU A C 1
ATOM 850 O O . GLU A 1 103 ? 4.096 -1.963 -17.185 1.00 94.56 103 GLU A O 1
ATOM 855 N N . PHE A 1 104 ? 4.800 -2.832 -19.132 1.00 95.19 104 PHE A N 1
ATOM 856 C CA . PHE A 1 104 ? 6.166 -2.369 -18.961 1.00 95.19 104 PHE A CA 1
ATOM 857 C C . PHE A 1 104 ? 6.238 -0.865 -19.251 1.00 95.19 104 PHE A C 1
ATOM 859 O O . PHE A 1 104 ? 6.144 -0.440 -20.400 1.00 95.19 104 PHE A O 1
ATOM 866 N N . LEU A 1 105 ? 6.388 -0.057 -18.198 1.00 95.50 105 LEU A N 1
ATOM 867 C CA . LEU A 1 105 ? 6.292 1.406 -18.286 1.00 95.50 105 LEU A CA 1
ATOM 868 C C . LEU A 1 105 ? 7.532 2.085 -18.886 1.00 95.50 105 LEU A C 1
ATOM 870 O O . LEU A 1 105 ? 7.464 3.261 -19.246 1.00 95.50 105 LEU A O 1
ATOM 874 N N . THR A 1 106 ? 8.669 1.389 -18.987 1.00 93.62 106 THR A N 1
ATOM 875 C CA . THR A 1 106 ? 9.882 1.984 -19.557 1.00 93.62 106 THR A CA 1
ATOM 876 C C . THR A 1 106 ? 9.704 2.149 -21.068 1.00 93.62 106 THR A C 1
ATOM 878 O O . THR A 1 106 ? 9.552 1.146 -21.776 1.00 93.62 106 THR A O 1
ATOM 881 N N . PRO A 1 107 ? 9.750 3.383 -21.600 1.00 94.19 107 PRO A N 1
ATOM 882 C CA . PRO A 1 107 ? 9.553 3.617 -23.021 1.00 94.19 107 PRO A CA 1
ATOM 883 C C . PRO A 1 107 ? 10.685 2.995 -23.838 1.00 94.19 107 PRO A C 1
ATOM 885 O O . PRO A 1 107 ? 11.833 2.915 -23.394 1.00 94.19 107 PRO A O 1
ATOM 888 N N . MET A 1 108 ? 10.359 2.578 -25.059 1.00 93.62 108 MET A N 1
ATOM 889 C CA . MET A 1 108 ? 11.354 2.078 -26.000 1.00 93.62 108 MET A CA 1
ATOM 890 C C . MET A 1 108 ? 12.372 3.189 -26.328 1.00 93.62 108 MET A C 1
ATOM 892 O O . MET A 1 108 ? 11.955 4.313 -26.629 1.00 93.62 108 MET A O 1
ATOM 896 N N . PRO A 1 109 ? 13.690 2.905 -26.302 1.00 94.06 109 PRO A N 1
ATOM 897 C CA . PRO A 1 109 ? 14.709 3.870 -26.699 1.00 94.06 109 PRO A CA 1
ATOM 898 C C . PRO A 1 109 ? 14.455 4.407 -28.111 1.00 94.06 109 PRO A C 1
ATOM 900 O O . PRO A 1 109 ? 14.013 3.670 -28.994 1.00 94.06 109 PRO A O 1
ATOM 903 N N . SER A 1 110 ? 14.778 5.681 -28.335 1.00 91.31 110 SER A N 1
ATOM 904 C CA . SER A 1 110 ? 14.640 6.350 -29.632 1.00 91.31 110 SER A CA 1
ATOM 905 C C . SER A 1 110 ? 16.000 6.815 -30.144 1.00 91.31 110 SER A C 1
ATOM 907 O O . SER A 1 110 ? 16.815 7.316 -29.375 1.00 91.31 110 SER A O 1
ATOM 909 N N . MET A 1 111 ? 16.237 6.655 -31.448 1.00 85.31 111 MET A N 1
ATOM 910 C CA . MET A 1 111 ? 17.494 7.029 -32.111 1.00 85.31 111 MET A CA 1
ATOM 911 C C . MET A 1 111 ? 17.630 8.554 -32.309 1.00 85.31 111 MET A C 1
ATOM 913 O O . MET A 1 111 ? 18.726 9.055 -32.544 1.00 85.31 111 MET A O 1
ATOM 917 N N . GLY A 1 112 ? 16.532 9.310 -32.186 1.00 85.19 112 GLY A N 1
ATOM 918 C CA . GLY A 1 112 ? 16.511 10.747 -32.472 1.00 85.19 112 GLY A CA 1
ATOM 919 C C . GLY A 1 112 ? 16.690 11.073 -33.963 1.00 85.19 112 GLY A C 1
ATOM 920 O O . GLY A 1 112 ? 16.634 10.196 -34.825 1.00 85.19 112 GLY A O 1
ATOM 921 N N . ALA A 1 113 ? 16.866 12.359 -34.277 1.00 85.31 113 ALA A N 1
ATOM 922 C CA . ALA A 1 113 ? 17.114 12.822 -35.643 1.00 85.31 113 ALA A CA 1
ATOM 923 C C . ALA A 1 113 ? 18.599 12.683 -36.025 1.00 85.31 113 ALA A C 1
ATOM 925 O O . ALA A 1 113 ? 19.486 12.888 -35.191 1.00 85.31 113 ALA A O 1
ATOM 926 N N . LYS A 1 114 ? 18.864 12.382 -37.302 1.00 85.88 114 LYS A N 1
ATOM 927 C CA . LYS A 1 114 ? 20.225 12.374 -37.860 1.00 85.88 114 LYS A CA 1
ATOM 928 C C . LYS A 1 114 ? 20.824 13.786 -37.856 1.00 85.88 114 LYS A C 1
ATOM 930 O O . LYS A 1 114 ? 20.068 14.746 -38.021 1.00 85.88 114 LYS A O 1
ATOM 935 N N . PRO A 1 115 ? 22.149 13.931 -37.676 1.00 84.69 115 PRO A N 1
ATOM 936 C CA . PRO A 1 115 ? 22.787 15.239 -37.743 1.00 84.69 115 PRO A CA 1
ATOM 937 C C . PRO A 1 115 ? 22.652 15.833 -39.148 1.00 84.69 115 PRO A C 1
ATOM 939 O O . PRO A 1 115 ? 22.818 15.134 -40.149 1.00 84.69 115 PRO A O 1
ATOM 942 N N . ASP A 1 116 ? 22.376 17.132 -39.211 1.00 88.81 116 ASP A N 1
ATOM 943 C CA . ASP A 1 116 ? 22.400 17.883 -40.462 1.00 88.81 116 ASP A CA 1
ATOM 944 C C . ASP A 1 116 ? 23.854 18.240 -40.798 1.00 88.81 116 ASP A C 1
ATOM 946 O O . ASP A 1 116 ? 24.506 19.000 -40.077 1.00 88.81 116 ASP A O 1
ATOM 950 N N . ILE A 1 117 ? 24.401 17.618 -41.844 1.00 87.50 117 ILE A N 1
ATOM 951 C CA . ILE A 1 117 ? 25.792 17.823 -42.255 1.00 87.50 117 ILE A CA 1
ATOM 952 C C . ILE A 1 117 ? 25.816 18.970 -43.273 1.00 87.50 117 ILE A C 1
ATOM 954 O O . ILE A 1 117 ? 25.230 18.821 -44.349 1.00 87.50 117 ILE A O 1
ATOM 958 N N . PRO A 1 118 ? 26.521 20.085 -42.995 1.00 88.06 118 PRO A N 1
ATOM 959 C CA . PRO A 1 118 ? 26.589 21.204 -43.925 1.00 88.06 118 PRO A CA 1
ATOM 960 C C . PRO A 1 118 ? 27.213 20.774 -45.264 1.00 88.06 118 PRO A C 1
ATOM 962 O O . PRO A 1 118 ? 28.068 19.880 -45.293 1.00 88.06 118 PRO A O 1
ATOM 965 N N . PRO A 1 119 ? 26.815 21.395 -46.387 1.00 88.06 119 PRO A N 1
ATOM 966 C CA . PRO A 1 119 ? 27.353 21.059 -47.700 1.00 88.06 119 PRO A CA 1
ATOM 967 C C . PRO A 1 119 ? 28.858 21.351 -47.785 1.00 88.06 119 PRO A C 1
ATOM 969 O O . PRO A 1 119 ? 29.366 22.269 -47.145 1.00 88.06 119 PRO A O 1
ATOM 972 N N . GLU A 1 120 ? 29.574 20.563 -48.589 1.00 90.75 120 GLU A N 1
ATOM 973 C CA . GLU A 1 120 ? 31.012 20.742 -48.815 1.00 90.75 120 GLU A CA 1
ATOM 974 C C . GLU A 1 120 ? 31.302 22.076 -49.531 1.00 90.75 120 GLU A C 1
ATOM 976 O O . GLU A 1 120 ? 30.725 22.295 -50.602 1.00 90.75 120 GLU A O 1
ATOM 981 N N . PRO A 1 121 ? 32.213 22.930 -49.009 1.00 89.25 121 PRO A N 1
ATOM 982 C CA . PRO A 1 121 ? 32.633 24.161 -49.674 1.00 89.25 121 PRO A CA 1
ATOM 983 C C . PRO A 1 121 ? 33.208 23.865 -51.055 1.00 89.25 121 PRO A C 1
ATOM 985 O O . PRO A 1 121 ? 34.070 22.990 -51.207 1.00 89.25 121 PRO A O 1
ATOM 988 N N . LYS A 1 122 ? 32.793 24.617 -52.075 1.00 88.38 122 LYS A N 1
ATOM 989 C CA . LYS A 1 122 ? 33.232 24.375 -53.458 1.00 88.38 122 LYS A CA 1
ATOM 990 C C . LYS A 1 122 ? 34.099 25.512 -53.967 1.00 88.38 122 LYS A C 1
ATOM 992 O O . LYS A 1 122 ? 33.735 26.676 -53.895 1.00 88.38 122 LYS A O 1
ATOM 997 N N . LYS A 1 123 ? 35.230 25.181 -54.603 1.00 79.19 123 LYS A N 1
ATOM 998 C CA . LYS A 1 123 ? 36.219 26.162 -55.116 1.00 79.19 123 LYS A CA 1
ATOM 999 C C . LYS A 1 123 ? 35.640 27.252 -56.025 1.00 79.19 123 LYS A C 1
ATOM 1001 O O . LYS A 1 123 ? 36.269 28.287 -56.210 1.00 79.19 123 LYS A O 1
ATOM 1006 N N . TYR A 1 124 ? 34.506 26.976 -56.662 1.00 75.19 124 TYR A N 1
ATOM 1007 C CA . TYR A 1 124 ? 33.862 27.865 -57.619 1.00 75.19 124 TYR A CA 1
ATOM 1008 C C . TYR A 1 124 ? 32.762 28.741 -57.006 1.00 75.19 124 TYR A C 1
ATOM 1010 O O . TYR A 1 124 ? 32.171 29.512 -57.762 1.00 75.19 124 TYR A O 1
ATOM 1018 N N . GLU A 1 125 ? 32.491 28.633 -55.702 1.00 82.94 125 GLU A N 1
ATOM 1019 C CA . GLU A 1 125 ? 31.594 29.532 -54.966 1.00 82.94 125 GLU A CA 1
ATOM 1020 C C . GLU A 1 125 ? 32.188 30.938 -54.892 1.00 82.94 125 GLU A C 1
ATOM 1022 O O . GLU A 1 125 ? 33.407 31.114 -54.808 1.00 82.94 125 GLU A O 1
ATOM 1027 N N . ASP A 1 126 ? 31.321 31.949 -54.953 1.00 75.31 126 ASP A N 1
ATOM 1028 C CA . ASP A 1 126 ? 31.737 33.348 -55.090 1.00 75.31 126 ASP A CA 1
ATOM 1029 C C . ASP A 1 126 ? 32.615 33.829 -53.923 1.00 75.31 126 ASP A C 1
ATOM 1031 O O . ASP A 1 126 ? 33.506 34.653 -54.122 1.00 75.31 126 ASP A O 1
ATOM 1035 N N . GLU A 1 127 ? 32.455 33.241 -52.734 1.00 76.44 127 GLU A N 1
ATOM 1036 C CA . GLU A 1 127 ? 33.275 33.505 -51.545 1.00 76.44 127 GLU A CA 1
ATOM 1037 C C . GLU A 1 127 ? 34.760 33.119 -51.722 1.00 76.44 127 GLU A C 1
ATOM 1039 O O . GLU A 1 127 ? 35.659 33.760 -51.163 1.00 76.44 127 GLU A O 1
ATOM 1044 N N . TYR A 1 128 ? 35.035 32.106 -52.549 1.00 81.12 128 TYR A N 1
ATOM 1045 C CA . TYR A 1 128 ? 36.377 31.567 -52.791 1.00 81.12 128 TYR A CA 1
ATOM 1046 C C . TYR A 1 128 ? 36.951 31.960 -54.157 1.00 81.12 128 TYR A C 1
ATOM 1048 O O . TYR A 1 128 ? 38.057 31.538 -54.512 1.00 81.12 128 TYR A O 1
ATOM 1056 N N . ARG A 1 129 ? 36.244 32.799 -54.924 1.00 81.19 129 ARG A N 1
ATOM 1057 C CA . ARG A 1 129 ? 36.752 33.353 -56.183 1.00 81.19 129 ARG A CA 1
ATOM 1058 C C . ARG A 1 129 ? 37.662 34.559 -55.923 1.00 81.19 129 ARG A C 1
ATOM 1060 O O . ARG A 1 129 ? 37.332 35.437 -55.124 1.00 81.19 129 ARG A O 1
ATOM 1067 N N . PRO A 1 130 ? 38.811 34.668 -56.614 1.00 78.62 130 PRO A N 1
ATOM 1068 C CA . PRO A 1 130 ? 39.637 35.862 -56.519 1.00 78.62 130 PRO A CA 1
ATOM 1069 C C . PRO A 1 130 ? 38.910 37.042 -57.177 1.00 78.62 130 PRO A C 1
ATOM 1071 O O . PRO A 1 130 ? 38.657 37.026 -58.380 1.00 78.62 130 PRO A O 1
ATOM 1074 N N . ASN A 1 131 ? 38.612 38.088 -56.404 1.00 77.44 131 ASN A N 1
ATOM 1075 C CA . ASN A 1 131 ? 38.075 39.333 -56.953 1.00 77.44 131 ASN A CA 1
ATOM 1076 C C . ASN A 1 131 ? 39.207 40.130 -57.628 1.00 77.44 131 ASN A C 1
ATOM 1078 O O . ASN A 1 131 ? 39.973 40.846 -56.968 1.00 77.44 131 ASN A O 1
ATOM 1082 N N . LEU A 1 132 ? 39.368 39.912 -58.935 1.00 75.50 132 LEU A N 1
ATOM 1083 C CA . LEU A 1 132 ? 40.389 40.542 -59.767 1.00 75.50 132 LEU A CA 1
ATOM 1084 C C . LEU A 1 132 ? 39.848 41.847 -60.354 1.00 75.50 132 LEU A C 1
ATOM 1086 O O . LEU A 1 132 ? 38.862 41.846 -61.082 1.00 75.50 132 LEU A O 1
ATOM 1090 N N . ASP A 1 133 ? 40.539 42.939 -60.062 1.00 74.94 133 ASP A N 1
ATOM 1091 C CA . ASP A 1 133 ? 40.225 44.277 -60.550 1.00 74.94 133 ASP A CA 1
ATOM 1092 C C . ASP A 1 133 ? 41.101 44.621 -61.771 1.00 74.94 133 ASP A C 1
ATOM 1094 O O . ASP A 1 133 ? 42.096 43.942 -62.050 1.00 74.94 133 ASP A O 1
ATOM 1098 N N . PHE A 1 134 ? 40.788 45.690 -62.506 1.00 68.56 134 PHE A N 1
ATOM 1099 C CA . PHE A 1 134 ? 41.506 46.061 -63.737 1.00 68.56 134 PHE A CA 1
ATOM 1100 C C . PHE A 1 134 ? 43.023 46.243 -63.527 1.00 68.56 134 PHE A C 1
ATOM 1102 O O . PHE A 1 134 ? 43.820 45.894 -64.401 1.00 68.56 134 PHE A O 1
ATOM 1109 N N . LEU A 1 135 ? 43.441 46.700 -62.342 1.00 61.91 135 LEU A N 1
ATOM 1110 C CA . LEU A 1 135 ? 44.850 46.856 -61.956 1.00 61.91 135 LEU A CA 1
ATOM 1111 C C . LEU A 1 135 ? 45.582 45.515 -61.736 1.00 61.91 135 LEU A C 1
ATOM 1113 O O . LEU A 1 135 ? 46.803 45.444 -61.885 1.00 61.91 135 LEU A O 1
ATOM 1117 N N . ASP A 1 136 ? 44.862 44.430 -61.433 1.00 65.88 136 ASP A N 1
ATOM 1118 C CA . ASP A 1 136 ? 45.444 43.094 -61.240 1.00 65.88 136 ASP A CA 1
ATOM 1119 C C . ASP A 1 136 ? 45.830 42.427 -62.572 1.00 65.88 136 ASP A C 1
ATOM 1121 O O . ASP A 1 136 ? 46.605 41.471 -62.595 1.00 65.88 136 ASP A O 1
ATOM 1125 N N . ARG A 1 137 ? 45.347 42.952 -63.707 1.00 62.28 137 ARG A N 1
ATOM 1126 C CA . ARG A 1 137 ? 45.769 42.513 -65.047 1.00 62.28 137 ARG A CA 1
ATOM 1127 C C . ARG A 1 137 ? 47.206 42.938 -65.368 1.00 62.28 137 ARG A C 1
ATOM 1129 O O . ARG A 1 137 ? 47.900 42.219 -66.080 1.00 62.28 137 ARG A O 1
ATOM 1136 N N . PHE A 1 138 ? 47.648 44.065 -64.808 1.00 67.38 138 PHE A N 1
ATOM 1137 C CA . PHE A 1 138 ? 48.964 44.658 -65.065 1.00 67.38 138 PHE A CA 1
ATOM 1138 C C . PHE A 1 138 ? 49.999 44.339 -63.971 1.00 67.38 138 PHE A C 1
ATOM 1140 O O . PHE A 1 138 ? 51.195 44.306 -64.243 1.00 67.38 138 PHE A O 1
ATOM 1147 N N . LEU A 1 139 ? 49.564 44.040 -62.741 1.00 75.62 139 LEU A N 1
ATOM 1148 C CA . LEU A 1 139 ? 50.439 43.710 -61.608 1.00 75.62 139 LEU A CA 1
ATOM 1149 C C . LEU A 1 139 ? 50.385 42.214 -61.271 1.00 75.62 139 LEU A C 1
ATOM 1151 O O . LEU A 1 139 ? 49.655 41.787 -60.373 1.00 75.62 139 LEU A O 1
ATOM 1155 N N . ALA A 1 140 ? 51.227 41.417 -61.937 1.00 73.62 140 ALA A N 1
ATOM 1156 C CA . ALA A 1 140 ? 51.290 39.960 -61.755 1.00 73.62 140 ALA A CA 1
ATOM 1157 C C . ALA A 1 140 ? 51.448 39.528 -60.281 1.00 73.62 140 ALA A C 1
ATOM 1159 O O . ALA A 1 140 ? 50.784 38.593 -59.838 1.00 73.62 140 ALA A O 1
ATOM 1160 N N . LYS A 1 141 ? 52.252 40.256 -59.489 1.00 77.50 141 LYS A N 1
ATOM 1161 C CA . LYS A 1 141 ? 52.433 39.997 -58.046 1.00 77.50 141 LYS A CA 1
ATOM 1162 C C . LYS A 1 141 ? 51.142 40.185 -57.235 1.00 77.50 141 LYS A C 1
ATOM 1164 O O . LYS A 1 141 ? 50.873 39.406 -56.325 1.00 77.50 141 LYS A O 1
ATOM 1169 N N . ARG A 1 142 ? 50.328 41.199 -57.559 1.00 74.19 142 ARG A N 1
ATOM 1170 C CA . ARG A 1 142 ? 49.067 41.502 -56.854 1.00 74.19 142 ARG A CA 1
ATOM 1171 C C . ARG A 1 142 ? 47.979 40.487 -57.208 1.00 74.19 142 ARG A C 1
ATOM 1173 O O . ARG A 1 142 ? 47.300 39.991 -56.311 1.00 74.19 142 ARG A O 1
ATOM 1180 N N . ARG A 1 143 ? 47.901 40.098 -58.486 1.00 78.12 143 ARG A N 1
ATOM 1181 C CA . ARG A 1 143 ? 47.060 38.992 -58.967 1.00 78.12 143 ARG A CA 1
ATOM 1182 C C . ARG A 1 143 ? 47.405 37.673 -58.284 1.00 78.12 143 ARG A C 1
ATOM 1184 O O . ARG A 1 143 ? 46.506 37.013 -57.774 1.00 78.12 143 ARG A O 1
ATOM 1191 N N . PHE A 1 144 ? 48.688 37.310 -58.244 1.00 81.56 144 PHE A N 1
ATOM 1192 C CA . PHE A 1 144 ? 49.139 36.079 -57.593 1.00 81.56 144 PHE A CA 1
ATOM 1193 C C . PHE A 1 144 ? 48.761 36.070 -56.107 1.00 81.56 144 PHE A C 1
ATOM 1195 O O . PHE A 1 144 ? 48.152 35.113 -55.645 1.00 81.56 144 PHE A O 1
ATOM 1202 N N . LYS A 1 145 ? 48.988 37.184 -55.395 1.00 84.69 145 LYS A N 1
ATOM 1203 C CA . LYS A 1 145 ? 48.602 37.336 -53.984 1.00 84.69 145 LYS A CA 1
ATOM 1204 C C . LYS A 1 145 ? 47.093 37.176 -53.754 1.00 84.69 145 LYS A C 1
ATOM 1206 O O . LYS A 1 145 ? 46.698 36.511 -52.805 1.00 84.69 145 LYS A O 1
ATOM 1211 N N . LYS A 1 146 ? 46.235 37.746 -54.612 1.00 82.88 146 LYS A N 1
ATOM 1212 C CA . LYS A 1 146 ? 44.769 37.588 -54.511 1.00 82.88 146 LYS A CA 1
ATOM 1213 C C . LYS A 1 146 ? 44.304 36.155 -54.798 1.00 82.88 146 LYS A C 1
ATOM 1215 O O . LYS A 1 146 ? 43.412 35.662 -54.114 1.00 82.88 146 LYS A O 1
ATOM 1220 N N . ILE A 1 147 ? 44.914 35.484 -55.777 1.00 85.38 147 ILE A N 1
ATOM 1221 C CA . ILE A 1 147 ? 44.653 34.067 -56.081 1.00 85.38 147 ILE A CA 1
ATOM 1222 C C . ILE A 1 147 ? 45.088 33.181 -54.910 1.00 85.38 147 ILE A C 1
ATOM 1224 O O . ILE A 1 147 ? 44.346 32.294 -54.499 1.00 85.38 147 ILE A O 1
ATOM 1228 N N . GLU A 1 148 ? 46.261 33.444 -54.340 1.00 86.06 148 GLU A N 1
ATOM 1229 C CA . GLU A 1 148 ? 46.795 32.704 -53.200 1.00 86.06 148 GLU A CA 1
ATOM 1230 C C . GLU A 1 148 ? 45.946 32.899 -51.938 1.00 86.06 148 GLU A C 1
ATOM 1232 O O . GLU A 1 148 ? 45.646 31.923 -51.253 1.00 86.06 148 GLU A O 1
ATOM 1237 N N . GLN A 1 149 ? 45.478 34.124 -51.675 1.00 87.38 149 GLN A N 1
ATOM 1238 C CA . GLN A 1 149 ? 44.544 34.423 -50.585 1.00 87.38 149 GLN A CA 1
ATOM 1239 C C . GLN A 1 149 ? 43.196 33.714 -50.764 1.00 87.38 149 GLN A C 1
ATOM 1241 O O . GLN A 1 149 ? 42.686 33.136 -49.807 1.00 87.38 149 GLN A O 1
ATOM 1246 N N . ALA A 1 150 ? 42.626 33.717 -51.973 1.00 84.94 150 ALA A N 1
ATOM 1247 C CA . ALA A 1 150 ? 41.383 33.005 -52.274 1.00 84.94 150 ALA A CA 1
ATOM 1248 C C . ALA A 1 150 ? 41.550 31.481 -52.111 1.00 84.94 150 ALA A C 1
ATOM 1250 O O . ALA A 1 150 ? 40.740 30.825 -51.455 1.00 84.94 150 ALA A O 1
ATOM 1251 N N . ALA A 1 151 ? 42.665 30.928 -52.601 1.00 87.94 151 ALA A N 1
ATOM 1252 C CA . ALA A 1 151 ? 43.016 29.526 -52.401 1.00 87.94 151 ALA A CA 1
ATOM 1253 C C . ALA A 1 151 ? 43.247 29.186 -50.918 1.00 87.94 151 ALA A C 1
ATOM 1255 O O . ALA A 1 151 ? 42.889 28.096 -50.481 1.00 87.94 151 ALA A O 1
ATOM 1256 N N . GLN A 1 152 ? 43.825 30.098 -50.131 1.00 89.12 152 GLN A N 1
ATOM 1257 C CA . GLN A 1 152 ? 44.005 29.920 -48.692 1.00 89.12 152 GLN A CA 1
ATOM 1258 C C . GLN A 1 152 ? 42.668 29.932 -47.946 1.00 89.12 152 GLN A C 1
ATOM 1260 O O . GLN A 1 152 ? 42.461 29.053 -47.118 1.00 89.12 152 GLN A O 1
ATOM 1265 N N . ARG A 1 153 ? 41.749 30.853 -48.271 1.00 88.25 153 ARG A N 1
ATOM 1266 C CA . ARG A 1 153 ? 40.386 30.878 -47.704 1.00 88.25 153 ARG A CA 1
ATOM 1267 C C . ARG A 1 153 ? 39.644 29.578 -47.980 1.00 88.25 153 ARG A C 1
ATOM 1269 O O . ARG A 1 153 ? 39.131 28.980 -47.045 1.00 88.25 153 ARG A O 1
ATOM 1276 N N . PHE A 1 154 ? 39.686 29.097 -49.225 1.00 90.31 154 PHE A N 1
ATOM 1277 C CA . PHE A 1 154 ? 39.118 27.797 -49.580 1.00 90.31 154 PHE A CA 1
ATOM 1278 C C . PHE A 1 154 ? 39.752 26.654 -48.776 1.00 90.31 154 PHE A C 1
ATOM 1280 O O . PHE A 1 154 ? 39.040 25.822 -48.230 1.00 90.31 154 PHE A O 1
ATOM 1287 N N . ARG A 1 155 ? 41.090 26.609 -48.671 1.00 91.81 155 ARG A N 1
ATOM 1288 C CA . ARG A 1 155 ? 41.786 25.572 -47.888 1.00 91.81 155 ARG A CA 1
ATOM 1289 C C . ARG A 1 155 ? 41.396 25.601 -46.409 1.00 91.81 155 ARG A C 1
ATOM 1291 O O . ARG A 1 155 ? 41.250 24.535 -45.824 1.00 91.81 155 ARG A O 1
ATOM 1298 N N . CYS A 1 156 ? 41.249 26.785 -45.813 1.00 90.56 156 CYS A N 1
ATOM 1299 C CA . CYS A 1 156 ? 40.801 26.921 -44.428 1.00 90.56 156 CYS A CA 1
ATOM 1300 C C . CYS A 1 156 ? 39.345 26.466 -44.268 1.00 90.56 156 CYS A C 1
ATOM 1302 O O . CYS A 1 156 ? 39.095 25.593 -43.448 1.00 90.56 156 CYS A O 1
ATOM 1304 N N . ALA A 1 157 ? 38.425 26.961 -45.103 1.00 90.31 157 ALA A N 1
ATOM 1305 C CA . ALA A 1 157 ? 37.007 26.603 -45.043 1.00 90.31 157 ALA A CA 1
ATOM 1306 C C . ALA A 1 157 ? 36.762 25.106 -45.296 1.00 90.31 157 ALA A C 1
ATOM 1308 O O . ALA A 1 157 ? 36.004 24.464 -44.576 1.00 90.31 157 ALA A O 1
ATOM 1309 N N . HIS A 1 158 ? 37.453 24.512 -46.275 1.00 92.88 158 HIS A N 1
ATOM 1310 C CA . HIS A 1 158 ? 37.377 23.072 -46.542 1.00 92.88 158 HIS A CA 1
ATOM 1311 C C . HIS A 1 158 ? 37.918 22.247 -45.368 1.00 92.88 158 HIS A C 1
ATOM 1313 O O . HIS A 1 158 ? 37.326 21.236 -45.002 1.00 92.88 158 HIS A O 1
ATOM 1319 N N . ARG A 1 159 ? 38.998 22.708 -44.720 1.00 93.50 159 ARG A N 1
ATOM 1320 C CA . ARG A 1 159 ? 39.546 22.064 -43.519 1.00 93.50 159 ARG A CA 1
ATOM 1321 C C . ARG A 1 159 ? 38.593 22.166 -42.327 1.00 93.50 159 ARG A C 1
ATOM 1323 O O . ARG A 1 159 ? 38.426 21.180 -41.620 1.00 93.50 159 ARG A O 1
ATOM 1330 N N . GLU A 1 160 ? 37.989 23.328 -42.101 1.00 92.94 160 GLU A N 1
ATOM 1331 C CA . GLU A 1 160 ? 36.984 23.534 -41.050 1.00 92.94 160 GLU A CA 1
ATOM 1332 C C . GLU A 1 160 ? 35.754 22.651 -41.282 1.00 92.94 160 GLU A C 1
ATOM 1334 O O . GLU A 1 160 ? 35.306 21.972 -40.358 1.00 92.94 160 GLU A O 1
ATOM 1339 N N . TRP A 1 161 ? 35.273 22.573 -42.526 1.00 93.75 161 TRP A N 1
ATOM 1340 C CA . TRP A 1 161 ? 34.192 21.671 -42.915 1.00 93.75 161 TRP A CA 1
ATOM 1341 C C . TRP A 1 161 ? 34.549 20.196 -42.696 1.00 93.75 161 TRP A C 1
ATOM 1343 O O . TRP A 1 161 ? 33.754 19.462 -42.116 1.00 93.75 161 TRP A O 1
ATOM 1353 N N . ASP A 1 162 ? 35.740 19.747 -43.108 1.00 94.38 162 ASP A N 1
ATOM 1354 C CA . ASP A 1 162 ? 36.168 18.352 -42.936 1.00 94.38 162 ASP A CA 1
ATOM 1355 C C . ASP A 1 162 ? 36.289 17.975 -41.450 1.00 94.38 162 ASP A C 1
ATOM 1357 O O . ASP A 1 162 ? 35.879 16.883 -41.051 1.00 94.38 162 ASP A O 1
ATOM 1361 N N . ILE A 1 163 ? 36.788 18.891 -40.609 1.00 94.69 163 ILE A N 1
ATOM 1362 C CA . ILE A 1 163 ? 36.821 18.715 -39.149 1.00 94.69 163 ILE A CA 1
ATOM 1363 C C . ILE A 1 163 ? 35.394 18.624 -38.591 1.00 94.69 163 ILE A C 1
ATOM 1365 O O . ILE A 1 163 ? 35.078 17.652 -37.907 1.00 94.69 163 ILE A O 1
ATOM 1369 N N . GLY A 1 164 ? 34.520 19.581 -38.921 1.00 93.50 164 GLY A N 1
ATOM 1370 C CA . GLY A 1 164 ? 33.133 19.600 -38.444 1.00 93.50 164 GLY A CA 1
ATOM 1371 C C . GLY A 1 164 ? 32.328 18.378 -38.893 1.00 93.50 164 GLY A C 1
ATOM 1372 O O . GLY A 1 164 ? 31.602 17.780 -38.103 1.00 93.50 164 GLY A O 1
ATOM 1373 N N . ARG A 1 165 ? 32.511 17.932 -40.139 1.00 94.19 165 ARG A N 1
ATOM 1374 C CA . ARG A 1 165 ? 31.892 16.713 -40.671 1.00 94.19 165 ARG A CA 1
ATOM 1375 C C . ARG A 1 165 ? 32.369 15.465 -39.931 1.00 94.19 165 ARG A C 1
ATOM 1377 O O . ARG A 1 165 ? 31.550 14.607 -39.610 1.00 94.19 165 ARG A O 1
ATOM 1384 N N . LYS A 1 166 ? 33.676 15.330 -39.678 1.00 94.00 166 LYS A N 1
ATOM 1385 C CA . LYS A 1 166 ? 34.221 14.184 -38.928 1.00 94.00 166 LYS A CA 1
ATOM 1386 C C . LYS A 1 166 ? 33.682 14.134 -37.506 1.00 94.00 166 LYS A C 1
ATOM 1388 O O . LYS A 1 166 ? 33.348 13.045 -37.047 1.00 94.00 166 LYS A O 1
ATOM 1393 N N . GLU A 1 167 ? 33.567 15.291 -36.862 1.00 93.75 167 GLU A N 1
ATOM 1394 C CA . GLU A 1 167 ? 32.998 15.430 -35.524 1.00 93.75 167 GLU A CA 1
ATOM 1395 C C . GLU A 1 167 ? 31.524 14.994 -35.498 1.00 93.75 167 GLU A C 1
ATOM 1397 O O . GLU A 1 167 ? 31.167 14.089 -34.746 1.00 93.75 167 GLU A O 1
ATOM 1402 N N . LEU A 1 168 ? 30.685 15.525 -36.398 1.00 93.44 168 LEU A N 1
ATOM 1403 C CA . LEU A 1 168 ? 29.268 15.143 -36.501 1.00 93.44 168 LEU A CA 1
ATOM 1404 C C . LEU A 1 168 ? 29.078 13.641 -36.768 1.00 93.44 168 LEU A C 1
ATOM 1406 O O . LEU A 1 168 ? 28.231 13.005 -36.144 1.00 93.44 168 LEU A O 1
ATOM 1410 N N . LEU A 1 169 ? 29.890 13.055 -37.655 1.00 92.69 169 LEU A N 1
ATOM 1411 C CA . LEU A 1 169 ? 29.865 11.613 -37.922 1.00 92.69 169 LEU A CA 1
ATOM 1412 C C . LEU A 1 169 ? 30.351 10.786 -36.722 1.00 92.69 169 LEU A C 1
ATOM 1414 O O . LEU A 1 169 ? 29.911 9.650 -36.548 1.00 92.69 169 LEU A O 1
ATOM 1418 N N . SER A 1 170 ? 31.272 11.311 -35.908 1.00 92.31 170 SER A N 1
ATOM 1419 C CA . SER A 1 170 ? 31.694 10.650 -34.669 1.00 92.31 170 SER A CA 1
ATOM 1420 C C . SER A 1 170 ? 30.560 10.629 -33.649 1.00 92.31 170 SER A C 1
ATOM 1422 O O . SER A 1 170 ? 30.222 9.561 -33.147 1.00 92.31 170 SER A O 1
ATOM 1424 N N . GLN A 1 171 ? 29.902 11.771 -33.441 1.00 91.75 171 GLN A N 1
ATOM 1425 C CA . GLN A 1 171 ? 28.751 11.893 -32.545 1.00 91.75 171 GLN A CA 1
ATOM 1426 C C . GLN A 1 171 ? 27.570 11.021 -32.993 1.00 91.75 171 GLN A C 1
ATOM 1428 O O . GLN A 1 171 ? 26.891 10.427 -32.160 1.00 91.75 171 GLN A O 1
ATOM 1433 N N . GLU A 1 172 ? 27.315 10.903 -34.302 1.00 92.38 172 GLU A N 1
ATOM 1434 C CA . GLU A 1 172 ? 26.301 9.977 -34.828 1.00 92.38 172 GLU A CA 1
ATOM 1435 C C . GLU A 1 172 ? 26.641 8.523 -34.489 1.00 92.38 172 GLU A C 1
ATOM 1437 O O . GLU A 1 172 ? 25.777 7.786 -34.017 1.00 92.38 172 GLU A O 1
ATOM 1442 N N . ARG A 1 173 ? 27.903 8.109 -34.673 1.00 92.31 173 ARG A N 1
ATOM 1443 C CA . ARG A 1 173 ? 28.346 6.751 -34.322 1.00 92.31 173 ARG A CA 1
ATOM 1444 C C . ARG A 1 173 ? 28.187 6.462 -32.833 1.00 92.31 173 ARG A C 1
ATOM 1446 O O . ARG A 1 173 ? 27.706 5.387 -32.492 1.00 92.31 173 ARG A O 1
ATOM 1453 N N . GLU A 1 174 ? 28.556 7.401 -31.969 1.00 92.19 174 GLU A N 1
ATOM 1454 C CA . GLU A 1 174 ? 28.388 7.267 -30.517 1.00 92.19 174 GLU A CA 1
ATOM 1455 C C . GLU A 1 174 ? 26.909 7.139 -30.135 1.00 92.19 174 GLU A C 1
ATOM 1457 O O . GLU A 1 174 ? 26.544 6.206 -29.423 1.00 92.19 174 GLU A O 1
ATOM 1462 N N . LYS A 1 175 ? 26.035 7.987 -30.695 1.00 92.56 175 LYS A N 1
ATOM 1463 C CA . LYS A 1 175 ? 24.580 7.901 -30.485 1.00 92.56 175 LYS A CA 1
ATOM 1464 C C . LYS A 1 175 ? 23.997 6.567 -30.943 1.00 92.56 175 LYS A C 1
ATOM 1466 O O . LYS A 1 175 ? 23.133 6.017 -30.268 1.00 92.56 175 LYS A O 1
ATOM 1471 N N . VAL A 1 176 ? 24.453 6.035 -32.080 1.00 94.25 176 VAL A N 1
ATOM 1472 C CA . VAL A 1 176 ? 24.013 4.720 -32.574 1.00 94.25 176 VAL A CA 1
ATOM 1473 C C . VAL A 1 176 ? 24.469 3.607 -31.632 1.00 94.25 176 VAL A C 1
ATOM 1475 O O . VAL A 1 176 ? 23.667 2.739 -31.295 1.00 94.25 176 VAL A O 1
ATOM 1478 N N . GLN A 1 177 ? 25.716 3.643 -31.157 1.00 93.94 177 GLN A N 1
ATOM 1479 C CA . GLN A 1 177 ? 26.224 2.659 -30.196 1.00 93.94 177 GLN A CA 1
ATOM 1480 C C . GLN A 1 177 ? 25.458 2.711 -28.870 1.00 93.94 177 GLN A C 1
ATOM 1482 O O . GLN A 1 177 ? 25.041 1.673 -28.356 1.00 93.94 177 GLN A O 1
ATOM 1487 N N . GLU A 1 178 ? 25.227 3.910 -28.336 1.00 94.62 178 GLU A N 1
ATOM 1488 C CA . GLU A 1 178 ? 24.431 4.113 -27.128 1.00 94.62 178 GLU A CA 1
ATOM 1489 C C . GLU A 1 178 ? 22.995 3.606 -27.322 1.00 94.62 178 GLU A C 1
ATOM 1491 O O . GLU A 1 178 ? 22.479 2.858 -26.491 1.00 94.62 178 GLU A O 1
ATOM 1496 N N . TYR A 1 179 ? 22.369 3.936 -28.455 1.00 95.25 179 TYR A N 1
ATOM 1497 C CA . TYR A 1 179 ? 21.045 3.442 -28.817 1.00 95.25 179 TYR A CA 1
ATOM 1498 C C . TYR A 1 179 ? 20.994 1.910 -28.860 1.00 95.25 179 TYR A C 1
ATOM 1500 O O . TYR A 1 179 ? 20.080 1.320 -28.290 1.00 95.25 179 TYR A O 1
ATOM 1508 N N . GLU A 1 180 ? 21.968 1.246 -29.485 1.00 95.75 180 GLU A N 1
ATOM 1509 C CA . GLU A 1 180 ? 22.021 -0.218 -29.547 1.00 95.75 180 GLU A CA 1
ATOM 1510 C C . GLU A 1 180 ? 22.168 -0.860 -28.160 1.00 95.75 180 GLU A C 1
ATOM 1512 O O . GLU A 1 180 ? 21.533 -1.882 -27.876 1.00 95.75 180 GLU A O 1
ATOM 1517 N N . VAL A 1 181 ? 22.986 -0.270 -27.282 1.00 96.38 181 VAL A N 1
ATOM 1518 C CA . VAL A 1 181 ? 23.156 -0.729 -25.894 1.00 96.38 181 VAL A CA 1
ATOM 1519 C C . VAL A 1 181 ? 21.863 -0.544 -25.101 1.00 96.38 181 VAL A C 1
ATOM 1521 O O . VAL A 1 181 ? 21.405 -1.480 -24.435 1.00 96.38 181 VAL A O 1
ATOM 1524 N N . ASN A 1 182 ? 21.240 0.628 -25.212 1.00 96.38 182 ASN A N 1
ATOM 1525 C CA . ASN A 1 182 ? 19.981 0.941 -24.545 1.00 96.38 182 ASN A CA 1
ATOM 1526 C C . ASN A 1 182 ? 18.852 0.040 -25.053 1.00 96.38 182 ASN A C 1
ATOM 1528 O O . ASN A 1 182 ? 18.092 -0.495 -24.249 1.00 96.38 182 ASN A O 1
ATOM 1532 N N . LEU A 1 183 ? 18.778 -0.213 -26.362 1.00 97.31 183 LEU A N 1
ATOM 1533 C CA . LEU A 1 183 ? 17.787 -1.100 -26.968 1.00 97.31 183 LEU A CA 1
ATOM 1534 C C . LEU A 1 183 ? 17.942 -2.543 -26.477 1.00 97.31 183 LEU A C 1
ATOM 1536 O O . LEU A 1 183 ? 16.949 -3.179 -26.129 1.00 97.31 183 LEU A O 1
ATOM 1540 N N . LYS A 1 184 ? 19.175 -3.061 -26.401 1.00 97.19 184 LYS A N 1
ATOM 1541 C CA . LYS A 1 184 ? 19.445 -4.403 -25.853 1.00 97.19 184 LYS A CA 1
ATOM 1542 C C . LYS A 1 184 ? 19.060 -4.500 -24.378 1.00 97.19 184 LYS A C 1
ATOM 1544 O O . LYS A 1 184 ? 18.468 -5.498 -23.966 1.00 97.19 184 LYS A O 1
ATOM 1549 N N . THR A 1 185 ? 19.379 -3.472 -23.595 1.00 97.12 185 THR A N 1
ATOM 1550 C CA . THR A 1 185 ? 19.045 -3.408 -22.166 1.00 97.12 185 THR A CA 1
ATOM 1551 C C . THR A 1 185 ? 17.535 -3.373 -21.965 1.00 97.12 185 THR A C 1
ATOM 1553 O O . THR A 1 185 ? 16.997 -4.237 -21.273 1.00 97.12 185 THR A O 1
ATOM 1556 N N . TRP A 1 186 ? 16.849 -2.469 -22.665 1.00 97.94 186 TRP A N 1
ATOM 1557 C CA . TRP A 1 186 ? 15.394 -2.362 -22.667 1.00 97.94 186 TRP A CA 1
ATOM 1558 C C . TRP A 1 186 ? 14.726 -3.673 -23.093 1.00 97.94 186 TRP A C 1
ATOM 1560 O O . TRP A 1 186 ? 13.828 -4.156 -22.412 1.00 97.94 186 TRP A O 1
ATOM 1570 N N . ALA A 1 187 ? 15.197 -4.316 -24.168 1.00 97.62 187 ALA A N 1
ATOM 1571 C CA . ALA A 1 187 ? 14.630 -5.577 -24.645 1.00 97.62 187 ALA A CA 1
ATOM 1572 C C . ALA A 1 187 ? 14.791 -6.715 -23.623 1.00 97.62 187 ALA A C 1
ATOM 1574 O O . ALA A 1 187 ? 13.890 -7.543 -23.472 1.00 97.62 187 ALA A O 1
ATOM 1575 N N . ARG A 1 188 ? 15.923 -6.760 -22.908 1.00 97.81 188 ARG A N 1
ATOM 1576 C CA . ARG A 1 188 ? 16.159 -7.720 -21.820 1.00 97.81 188 ARG A CA 1
ATOM 1577 C C . ARG A 1 188 ? 15.225 -7.463 -20.640 1.00 97.81 188 ARG A C 1
ATOM 1579 O O . ARG A 1 188 ? 14.653 -8.413 -20.116 1.00 97.81 188 ARG A O 1
ATOM 1586 N N . GLU A 1 189 ? 15.078 -6.210 -20.228 1.00 97.88 189 GLU A N 1
ATOM 1587 C CA . GLU A 1 189 ? 14.218 -5.828 -19.105 1.00 97.88 189 GLU A CA 1
ATOM 1588 C C . GLU A 1 189 ? 12.741 -6.051 -19.411 1.00 97.88 189 GLU A C 1
ATOM 1590 O O . GLU A 1 189 ? 12.056 -6.674 -18.606 1.00 97.88 189 GLU A O 1
ATOM 1595 N N . ASN A 1 190 ? 12.283 -5.646 -20.597 1.00 97.75 190 ASN A N 1
ATOM 1596 C CA . ASN A 1 190 ? 10.929 -5.904 -21.069 1.00 97.75 190 ASN A CA 1
ATOM 1597 C C . ASN A 1 190 ? 10.650 -7.413 -21.119 1.00 97.75 190 ASN A C 1
ATOM 1599 O O . ASN A 1 190 ? 9.646 -7.882 -20.595 1.00 97.75 190 ASN A O 1
ATOM 1603 N N . ARG A 1 191 ? 11.575 -8.214 -21.672 1.00 97.88 191 ARG A N 1
ATOM 1604 C CA . ARG A 1 191 ? 11.433 -9.679 -21.687 1.00 97.88 191 ARG A CA 1
ATOM 1605 C C . ARG A 1 191 ? 11.354 -10.258 -20.276 1.00 97.88 191 ARG A C 1
ATOM 1607 O O . ARG A 1 191 ? 10.504 -11.106 -20.031 1.00 97.88 191 ARG A O 1
ATOM 1614 N N . ARG A 1 192 ? 12.226 -9.819 -19.364 1.00 97.75 192 ARG A N 1
ATOM 1615 C CA . ARG A 1 192 ? 12.208 -10.258 -17.963 1.00 97.75 192 ARG A CA 1
ATOM 1616 C C . ARG A 1 192 ? 10.871 -9.920 -17.307 1.00 97.75 192 ARG A C 1
ATOM 1618 O O . ARG A 1 192 ? 10.261 -10.806 -16.729 1.00 97.75 192 ARG A O 1
ATOM 1625 N N . PHE A 1 193 ? 10.402 -8.684 -17.454 1.00 98.12 193 PHE A N 1
ATOM 1626 C CA . PHE A 1 193 ? 9.121 -8.233 -16.916 1.00 98.12 193 PHE A CA 1
ATOM 1627 C C . PHE A 1 193 ? 7.951 -9.086 -17.428 1.00 98.12 193 PHE A C 1
ATOM 1629 O O . PHE A 1 193 ? 7.135 -9.551 -16.637 1.00 98.12 193 PHE A O 1
ATOM 1636 N N . MET A 1 194 ? 7.900 -9.353 -18.738 1.00 97.44 194 MET A N 1
ATOM 1637 C CA . MET A 1 194 ? 6.839 -10.171 -19.334 1.00 97.44 194 MET A CA 1
ATOM 1638 C C . MET A 1 194 ? 6.881 -11.623 -18.835 1.00 97.44 194 MET A C 1
ATOM 1640 O O . MET A 1 194 ? 5.833 -12.172 -18.506 1.00 97.44 194 MET A O 1
ATOM 1644 N N . LEU A 1 195 ? 8.074 -12.219 -18.713 1.00 97.81 195 LEU A N 1
ATOM 1645 C CA . LEU A 1 195 ? 8.245 -13.568 -18.158 1.00 97.81 195 LEU A CA 1
ATOM 1646 C C . LEU A 1 195 ? 7.857 -13.639 -16.676 1.00 97.81 195 LEU A C 1
ATOM 1648 O O . LEU A 1 195 ? 7.198 -14.587 -16.264 1.00 97.81 195 LEU A O 1
ATOM 1652 N N . GLU A 1 196 ? 8.237 -12.646 -15.869 1.00 97.62 196 GLU A N 1
ATOM 1653 C CA . GLU A 1 196 ? 7.856 -12.571 -14.453 1.00 97.62 196 GLU A CA 1
ATOM 1654 C C . GLU A 1 196 ? 6.338 -12.433 -14.293 1.00 97.62 196 GLU A C 1
ATOM 1656 O O . GLU A 1 196 ? 5.740 -13.126 -13.470 1.00 97.62 196 GLU A O 1
ATOM 1661 N N . ARG A 1 197 ? 5.695 -11.587 -15.106 1.00 97.50 197 ARG A N 1
ATOM 1662 C CA . ARG A 1 197 ? 4.235 -11.434 -15.131 1.00 97.50 197 ARG A CA 1
ATOM 1663 C C . ARG A 1 197 ? 3.534 -12.737 -15.525 1.00 97.50 197 ARG A C 1
ATOM 1665 O O . ARG A 1 197 ? 2.583 -13.142 -14.857 1.00 97.50 197 ARG A O 1
ATOM 1672 N N . GLU A 1 198 ? 3.995 -13.405 -16.580 1.00 97.56 198 GLU A N 1
ATOM 1673 C CA . GLU A 1 198 ? 3.446 -14.694 -17.018 1.00 97.56 198 GLU A CA 1
ATOM 1674 C C . GLU A 1 198 ? 3.635 -15.781 -15.952 1.00 97.56 198 GLU A C 1
ATOM 1676 O O . GLU A 1 198 ? 2.692 -16.512 -15.649 1.00 97.56 198 GLU A O 1
ATOM 1681 N N . ALA A 1 199 ? 4.809 -15.841 -15.318 1.00 97.56 199 ALA A N 1
ATOM 1682 C CA . ALA A 1 199 ? 5.090 -16.775 -14.233 1.00 97.56 199 ALA A CA 1
ATOM 1683 C C . ALA A 1 199 ? 4.183 -16.531 -13.016 1.00 97.56 199 ALA A C 1
ATOM 1685 O O . ALA A 1 199 ? 3.626 -17.487 -12.477 1.00 97.56 199 ALA A O 1
ATOM 1686 N N . ARG A 1 200 ? 3.975 -15.267 -12.612 1.00 96.38 200 ARG A N 1
ATOM 1687 C CA . ARG A 1 200 ? 3.036 -14.903 -11.535 1.00 96.38 200 ARG A CA 1
ATOM 1688 C C . ARG A 1 200 ? 1.608 -15.342 -11.854 1.00 96.38 200 ARG A C 1
ATOM 1690 O O . ARG A 1 200 ? 0.965 -15.970 -11.017 1.00 96.38 200 ARG A O 1
ATOM 1697 N N . ASN A 1 201 ? 1.130 -15.054 -13.064 1.00 97.56 201 ASN A N 1
ATOM 1698 C CA . ASN A 1 201 ? -0.222 -15.425 -13.485 1.00 97.56 201 ASN A CA 1
ATOM 1699 C C . ASN A 1 201 ? -0.391 -16.945 -13.601 1.00 97.56 201 ASN A C 1
ATOM 1701 O O . ASN A 1 201 ? -1.411 -17.476 -13.180 1.00 97.56 201 ASN A O 1
ATOM 1705 N N . THR A 1 202 ? 0.618 -17.658 -14.100 1.00 97.94 202 THR A N 1
ATOM 1706 C CA . THR A 1 202 ? 0.604 -19.127 -14.161 1.00 97.94 202 THR A CA 1
ATOM 1707 C C . THR A 1 202 ? 0.569 -19.735 -12.760 1.00 97.94 202 THR A C 1
ATOM 1709 O O . THR A 1 202 ? -0.220 -20.638 -12.503 1.00 97.94 202 THR A O 1
ATOM 1712 N N . ALA A 1 203 ? 1.365 -19.210 -11.822 1.00 96.50 203 ALA A N 1
ATOM 1713 C CA . ALA A 1 203 ? 1.338 -19.658 -10.432 1.00 96.50 203 ALA A CA 1
ATOM 1714 C C . ALA A 1 203 ? -0.039 -19.430 -9.783 1.00 96.50 203 ALA A C 1
ATOM 1716 O O . ALA A 1 203 ? -0.534 -20.306 -9.077 1.00 96.50 203 ALA A O 1
ATOM 1717 N N . LEU A 1 204 ? -0.680 -18.288 -10.054 1.00 96.75 204 LEU A N 1
ATOM 1718 C CA . LEU A 1 204 ? -2.041 -17.999 -9.598 1.00 96.75 204 LEU A CA 1
ATOM 1719 C C . LEU A 1 204 ? -3.063 -19.004 -10.159 1.00 96.75 204 LEU A C 1
ATOM 1721 O O . LEU A 1 204 ? -3.910 -19.494 -9.416 1.00 96.75 204 LEU A O 1
ATOM 1725 N N . GLU A 1 205 ? -2.962 -19.354 -11.442 1.00 97.06 205 GLU A N 1
ATOM 1726 C CA . GLU A 1 205 ? -3.812 -20.373 -12.071 1.00 97.06 205 GLU A CA 1
ATOM 1727 C C . GLU A 1 205 ? -3.612 -21.759 -11.440 1.00 97.06 205 GLU A C 1
ATOM 1729 O O . GLU A 1 205 ? -4.590 -22.445 -11.145 1.00 97.06 205 GLU A O 1
ATOM 1734 N N . CYS A 1 206 ? -2.369 -22.149 -11.130 1.00 96.88 206 CYS A N 1
ATOM 1735 C CA . CYS A 1 206 ? -2.099 -23.392 -10.402 1.00 96.88 206 CYS A CA 1
ATOM 1736 C C . CYS A 1 206 ? -2.762 -23.405 -9.015 1.00 96.88 206 CYS A C 1
ATOM 1738 O O . CYS A 1 206 ? -3.351 -24.418 -8.634 1.00 96.88 206 CYS A O 1
ATOM 1740 N N . LYS A 1 207 ? -2.722 -22.284 -8.277 1.00 96.50 207 LYS A N 1
ATOM 1741 C CA . LYS A 1 207 ? -3.422 -22.148 -6.986 1.00 96.50 207 LYS A CA 1
ATOM 1742 C C . LYS A 1 207 ? -4.933 -22.285 -7.146 1.00 96.50 207 LYS A C 1
ATOM 1744 O O . LYS A 1 207 ? -5.561 -23.017 -6.382 1.00 96.50 207 LYS A O 1
ATOM 1749 N N . ARG A 1 208 ? -5.508 -21.644 -8.171 1.00 96.94 208 ARG A N 1
ATOM 1750 C CA . ARG A 1 208 ? -6.935 -21.769 -8.496 1.00 96.94 208 ARG A CA 1
ATOM 1751 C C . ARG A 1 208 ? -7.317 -23.217 -8.757 1.00 96.94 208 ARG A C 1
ATOM 1753 O O . ARG A 1 208 ? -8.289 -23.708 -8.192 1.00 96.94 208 ARG A O 1
ATOM 1760 N N . GLU A 1 209 ? -6.566 -23.913 -9.603 1.00 97.62 209 GLU A N 1
ATOM 1761 C CA . GLU A 1 209 ? -6.841 -25.315 -9.908 1.00 97.62 209 GLU A CA 1
ATOM 1762 C C . GLU A 1 209 ? -6.732 -26.218 -8.677 1.00 97.62 209 GLU A C 1
ATOM 1764 O O . GLU A 1 209 ? -7.571 -27.102 -8.502 1.00 97.62 209 GLU A O 1
ATOM 1769 N N . ALA A 1 210 ? -5.724 -26.002 -7.828 1.00 97.56 210 ALA A N 1
ATOM 1770 C CA . ALA A 1 210 ? -5.558 -26.746 -6.584 1.00 97.56 210 ALA A CA 1
ATOM 1771 C C . ALA A 1 210 ? -6.752 -26.532 -5.640 1.00 97.56 210 ALA A C 1
ATOM 1773 O O . ALA A 1 210 ? -7.287 -27.506 -5.110 1.00 97.56 210 ALA A O 1
ATOM 1774 N N . TYR A 1 211 ? -7.218 -25.287 -5.495 1.00 97.50 211 TYR A N 1
ATOM 1775 C CA . TYR A 1 211 ? -8.406 -24.948 -4.709 1.00 97.50 211 TYR A CA 1
ATOM 1776 C C . TYR A 1 211 ? -9.674 -25.620 -5.257 1.00 97.50 211 TYR A C 1
ATOM 1778 O O . TYR A 1 211 ? -10.387 -26.296 -4.518 1.00 97.50 211 TYR A O 1
ATOM 1786 N N . LEU A 1 212 ? -9.919 -25.526 -6.569 1.00 96.44 212 LEU A N 1
ATOM 1787 C CA . LEU A 1 212 ? -11.088 -26.142 -7.214 1.00 96.44 212 LEU A CA 1
ATOM 1788 C C . LEU A 1 212 ? -11.103 -27.672 -7.087 1.00 96.44 212 LEU A C 1
ATOM 1790 O O . LEU A 1 212 ? -12.168 -28.280 -7.005 1.00 96.44 212 LEU A O 1
ATOM 1794 N N . LYS A 1 213 ? -9.923 -28.299 -7.044 1.00 96.50 213 LYS A N 1
ATOM 1795 C CA . LYS A 1 213 ? -9.756 -29.741 -6.805 1.00 96.50 213 LYS A CA 1
ATOM 1796 C C . LYS A 1 213 ? -9.785 -30.115 -5.316 1.00 96.50 213 LYS A C 1
ATOM 1798 O O . LYS A 1 213 ? -9.632 -31.293 -5.005 1.00 96.50 213 LYS A O 1
ATOM 1803 N N . ARG A 1 214 ? -9.979 -29.145 -4.413 1.00 96.00 214 ARG A N 1
ATOM 1804 C CA . ARG A 1 214 ? -9.934 -29.298 -2.948 1.00 96.00 214 ARG A CA 1
ATOM 1805 C C . ARG A 1 214 ? -8.626 -29.908 -2.437 1.00 96.00 214 ARG A C 1
ATOM 1807 O O . ARG A 1 214 ? -8.621 -30.660 -1.469 1.00 96.00 214 ARG A O 1
ATOM 1814 N N . HIS A 1 215 ? -7.512 -29.604 -3.098 1.00 96.75 215 HIS A N 1
ATOM 1815 C CA . HIS A 1 215 ? -6.199 -30.020 -2.620 1.00 96.75 215 HIS A CA 1
ATOM 1816 C C . HIS A 1 215 ? -5.844 -29.244 -1.338 1.00 96.75 215 HIS A C 1
ATOM 1818 O O . HIS A 1 215 ? -6.016 -28.022 -1.351 1.00 96.75 215 HIS A O 1
ATOM 1824 N N . PRO A 1 216 ? -5.294 -29.879 -0.282 1.00 96.06 216 PRO A N 1
ATOM 1825 C CA . PRO A 1 216 ? -4.997 -29.217 0.994 1.00 96.06 216 PRO A CA 1
ATOM 1826 C C . PRO A 1 216 ? -4.215 -27.905 0.853 1.00 96.06 216 PRO A C 1
ATOM 1828 O O . PRO A 1 216 ? -4.649 -26.870 1.356 1.00 96.06 216 PRO A O 1
ATOM 1831 N N . ASP A 1 217 ? -3.130 -27.912 0.073 1.00 95.38 217 ASP A N 1
ATOM 1832 C CA . ASP A 1 217 ? -2.337 -26.699 -0.183 1.00 95.38 217 ASP A CA 1
ATOM 1833 C C . ASP A 1 217 ? -3.142 -25.603 -0.896 1.00 95.38 217 ASP A C 1
ATOM 1835 O O . ASP A 1 217 ? -2.977 -24.423 -0.604 1.00 95.38 217 ASP A O 1
ATOM 1839 N N . GLY A 1 218 ? -4.049 -25.983 -1.804 1.00 96.44 218 GLY A N 1
ATOM 1840 C CA . GLY A 1 218 ? -4.918 -25.047 -2.518 1.00 96.44 218 GLY A CA 1
ATOM 1841 C C . GLY A 1 218 ? -5.969 -24.411 -1.610 1.00 96.44 218 GLY A C 1
ATOM 1842 O O . GLY A 1 218 ? -6.278 -23.233 -1.772 1.00 96.44 218 GLY A O 1
ATOM 1843 N N . ILE A 1 219 ? -6.485 -25.164 -0.632 1.00 97.25 219 ILE A N 1
ATOM 1844 C CA . ILE A 1 219 ? -7.390 -24.647 0.402 1.00 97.25 219 ILE A CA 1
ATOM 1845 C C . ILE A 1 219 ? -6.669 -23.620 1.280 1.00 97.25 219 ILE A C 1
ATOM 1847 O O . ILE A 1 219 ? -7.171 -22.513 1.473 1.00 97.25 219 ILE A O 1
ATOM 1851 N N . VAL A 1 220 ? -5.468 -23.954 1.762 1.00 97.50 220 VAL A N 1
ATOM 1852 C CA . VAL A 1 220 ? -4.652 -23.037 2.572 1.00 97.50 220 VAL A CA 1
ATOM 1853 C C . VAL A 1 220 ? -4.298 -21.775 1.783 1.00 97.50 220 VAL A C 1
ATOM 1855 O O . VAL A 1 220 ? -4.509 -20.672 2.282 1.00 97.50 220 VAL A O 1
ATOM 1858 N N . ASP A 1 221 ? -3.820 -21.916 0.543 1.00 96.75 221 ASP A N 1
ATOM 1859 C CA . ASP A 1 221 ? -3.482 -20.786 -0.328 1.00 96.75 221 ASP A CA 1
ATOM 1860 C C . ASP A 1 221 ? -4.686 -19.871 -0.587 1.00 96.75 221 ASP A C 1
ATOM 1862 O O . ASP A 1 221 ? -4.545 -18.647 -0.579 1.00 96.75 221 ASP A O 1
ATOM 1866 N N . TYR A 1 222 ? -5.872 -20.446 -0.801 1.00 97.44 222 TYR A N 1
ATOM 1867 C CA . TYR A 1 222 ? -7.100 -19.688 -1.015 1.00 97.44 222 TYR A CA 1
ATOM 1868 C C . TYR A 1 222 ? -7.451 -18.825 0.196 1.00 97.44 222 TYR A C 1
ATOM 1870 O O . TYR A 1 222 ? -7.537 -17.599 0.081 1.00 97.44 222 TYR A O 1
ATOM 1878 N N . PHE A 1 223 ? -7.593 -19.445 1.370 1.00 97.12 223 PHE A N 1
ATOM 1879 C CA . PHE A 1 223 ? -7.968 -18.725 2.586 1.00 97.12 223 PHE A CA 1
ATOM 1880 C C . PHE A 1 223 ? -6.875 -17.766 3.055 1.00 97.12 223 PHE A C 1
ATOM 1882 O O . PHE A 1 223 ? -7.185 -16.726 3.638 1.00 97.12 223 PHE A O 1
ATOM 1889 N N . GLN A 1 224 ? -5.608 -18.044 2.729 1.00 96.75 224 GLN A N 1
ATOM 1890 C CA . GLN A 1 224 ? -4.523 -17.096 2.945 1.00 96.75 224 GLN A CA 1
ATOM 1891 C C . GLN A 1 224 ? -4.783 -15.806 2.169 1.00 96.75 224 GLN A C 1
ATOM 1893 O O . GLN A 1 224 ? -4.623 -14.725 2.730 1.00 96.75 224 GLN A O 1
ATOM 1898 N N . ILE A 1 225 ? -5.199 -15.889 0.903 1.00 95.94 225 ILE A N 1
ATOM 1899 C CA . ILE A 1 225 ? -5.495 -14.704 0.091 1.00 95.94 225 ILE A CA 1
ATOM 1900 C C . ILE A 1 225 ? -6.763 -14.003 0.591 1.00 95.94 225 ILE A C 1
ATOM 1902 O O . ILE A 1 225 ? -6.741 -12.780 0.724 1.00 95.94 225 ILE A O 1
ATOM 1906 N N . VAL A 1 226 ? -7.833 -14.751 0.890 1.00 95.69 226 VAL A N 1
ATOM 1907 C CA . VAL A 1 226 ? -9.100 -14.195 1.404 1.00 95.69 226 VAL A CA 1
ATOM 1908 C C . VAL A 1 226 ? -8.846 -13.345 2.649 1.00 95.69 226 VAL A C 1
ATOM 1910 O O . VAL A 1 226 ? -9.113 -12.146 2.630 1.00 95.69 226 VAL A O 1
ATOM 1913 N N . LEU A 1 227 ? -8.225 -13.920 3.683 1.00 95.12 227 LEU A N 1
ATOM 1914 C CA . LEU A 1 227 ? -7.968 -13.215 4.943 1.00 95.12 227 LEU A CA 1
ATOM 1915 C C . LEU A 1 227 ? -6.910 -12.106 4.805 1.00 95.12 227 LEU A C 1
ATOM 1917 O O . LEU A 1 227 ? -6.917 -11.140 5.560 1.00 95.12 227 LEU A O 1
ATOM 1921 N N . SER A 1 228 ? -6.003 -12.196 3.823 1.00 94.00 228 SER A N 1
ATOM 1922 C CA . SER A 1 228 ? -5.018 -11.130 3.562 1.00 94.00 228 SER A CA 1
ATOM 1923 C C . SER A 1 228 ? -5.638 -9.891 2.902 1.00 94.00 228 SER A C 1
ATOM 1925 O O . SER A 1 228 ? -5.036 -8.818 2.932 1.00 94.00 228 SER A O 1
ATOM 1927 N N . ARG A 1 229 ? -6.824 -10.014 2.286 1.00 92.25 229 ARG A N 1
ATOM 1928 C CA . ARG A 1 229 ? -7.586 -8.885 1.716 1.00 92.25 229 ARG A CA 1
ATOM 1929 C C . ARG A 1 229 ? -8.408 -8.142 2.774 1.00 92.25 229 ARG A C 1
ATOM 1931 O O . ARG A 1 229 ? -8.945 -7.067 2.487 1.00 92.25 229 ARG A O 1
ATOM 1938 N N . SER A 1 230 ? -8.514 -8.695 3.977 1.00 91.31 230 SER A N 1
ATOM 1939 C CA . SER A 1 230 ? -9.302 -8.143 5.071 1.00 91.31 230 SER A CA 1
ATOM 1940 C C . SER A 1 230 ? -8.717 -6.812 5.545 1.00 91.31 230 SER A C 1
ATOM 1942 O O . SER A 1 230 ? -7.562 -6.703 5.947 1.00 91.31 230 SER A O 1
ATOM 1944 N N . VAL A 1 231 ? -9.533 -5.757 5.481 1.00 89.94 231 VAL A N 1
ATOM 1945 C CA . VAL A 1 231 ? -9.119 -4.400 5.866 1.00 89.94 231 VAL A CA 1
ATOM 1946 C C . VAL A 1 231 ? -9.302 -4.195 7.366 1.00 89.94 231 VAL A C 1
ATOM 1948 O O . VAL A 1 231 ? -10.397 -4.416 7.890 1.00 89.94 231 VAL A O 1
ATOM 1951 N N . TYR A 1 232 ? -8.255 -3.715 8.033 1.00 92.00 232 TYR A N 1
ATOM 1952 C CA . TYR A 1 232 ? -8.256 -3.352 9.450 1.00 92.00 232 TYR A CA 1
ATOM 1953 C C . TYR A 1 232 ? -7.776 -1.900 9.650 1.00 92.00 232 TYR A C 1
ATOM 1955 O O . TYR A 1 232 ? -7.149 -1.336 8.750 1.00 92.00 232 TYR A O 1
ATOM 1963 N N . PRO A 1 233 ? -8.085 -1.264 10.797 1.00 91.06 233 PRO A N 1
ATOM 1964 C CA . PRO A 1 233 ? -7.557 0.046 11.164 1.00 91.06 233 PRO A CA 1
ATOM 1965 C C . PRO A 1 233 ? -6.027 0.061 11.212 1.00 91.06 233 PRO A C 1
ATOM 1967 O O . PRO A 1 233 ? -5.401 -0.951 11.505 1.00 91.06 233 PRO A O 1
ATOM 1970 N N . GLU A 1 234 ? -5.430 1.235 11.013 1.00 88.00 234 GLU A N 1
ATOM 1971 C CA . GLU A 1 234 ? -3.970 1.407 10.916 1.00 88.00 234 GLU A CA 1
ATOM 1972 C C . GLU A 1 234 ? -3.196 0.908 12.149 1.00 88.00 234 GLU A C 1
ATOM 1974 O O . GLU A 1 234 ? -2.115 0.341 12.018 1.00 88.00 234 GLU A O 1
ATOM 1979 N N . TRP A 1 235 ? -3.756 1.067 13.351 1.00 87.94 235 TRP A N 1
ATOM 1980 C CA . TRP A 1 235 ? -3.133 0.607 14.598 1.00 87.94 235 TRP A CA 1
ATOM 1981 C C . TRP A 1 235 ? -3.178 -0.921 14.773 1.00 87.94 235 TRP A C 1
ATOM 1983 O O . TRP A 1 235 ? -2.456 -1.471 15.605 1.00 87.94 235 TRP A O 1
ATOM 1993 N N . PHE A 1 236 ? -4.034 -1.618 14.020 1.00 90.81 236 PHE A N 1
ATOM 1994 C CA . PHE A 1 236 ? -4.318 -3.036 14.204 1.00 90.81 236 PHE A CA 1
ATOM 1995 C C . PHE A 1 236 ? -3.281 -3.905 13.477 1.00 90.81 236 PHE A C 1
ATOM 1997 O O . PHE A 1 236 ? -3.517 -4.477 12.408 1.00 90.81 236 PHE A O 1
ATOM 2004 N N . VAL A 1 237 ? -2.097 -4.006 14.076 1.00 90.06 237 VAL A N 1
ATOM 2005 C CA . VAL A 1 237 ? -1.026 -4.880 13.587 1.00 90.06 237 VAL A CA 1
ATOM 2006 C C . VAL A 1 237 ? -1.316 -6.316 14.013 1.00 90.06 237 VAL A C 1
ATOM 2008 O O . VAL A 1 237 ? -1.356 -6.622 15.202 1.00 90.06 237 VAL A O 1
ATOM 2011 N N . HIS A 1 238 ? -1.500 -7.206 13.042 1.00 91.25 238 HIS A N 1
ATOM 2012 C CA . HIS A 1 238 ? -1.862 -8.598 13.287 1.00 91.25 238 HIS A CA 1
ATOM 2013 C C . HIS A 1 238 ? -1.151 -9.540 12.317 1.00 91.25 238 HIS A C 1
ATOM 2015 O O . HIS A 1 238 ? -0.682 -9.143 11.251 1.00 91.25 238 HIS A O 1
ATOM 2021 N N . PHE A 1 239 ? -1.085 -10.807 12.709 1.00 93.50 239 PHE A N 1
ATOM 2022 C CA . PHE A 1 239 ? -0.565 -11.892 11.886 1.00 93.50 239 PHE A CA 1
ATOM 2023 C C . PHE A 1 239 ? -1.482 -13.091 12.031 1.00 93.50 239 PHE A C 1
ATOM 2025 O O . PHE A 1 239 ? -2.040 -13.310 13.108 1.00 93.50 239 PHE A O 1
ATOM 2032 N N . PHE A 1 240 ? -1.594 -13.895 10.984 1.00 96.25 240 PHE A N 1
ATOM 2033 C CA . PHE A 1 240 ? -2.304 -15.156 11.071 1.00 96.25 240 PHE A CA 1
ATOM 2034 C C . PHE A 1 240 ? -1.550 -16.267 10.352 1.00 96.25 240 PHE A C 1
ATOM 2036 O O . PHE A 1 240 ? -0.725 -16.017 9.473 1.00 96.25 240 PHE A O 1
ATOM 2043 N N . SER A 1 241 ? -1.829 -17.499 10.759 1.00 96.56 241 SER A N 1
ATOM 2044 C CA . SER A 1 241 ? -1.363 -18.703 10.082 1.00 96.56 241 SER A CA 1
ATOM 2045 C C . SER A 1 241 ? -2.506 -19.692 9.935 1.00 96.56 241 SER A C 1
ATOM 2047 O O . SER A 1 241 ? -3.376 -19.779 10.808 1.00 96.56 241 SER A O 1
ATOM 2049 N N . LEU A 1 242 ? -2.465 -20.445 8.844 1.00 97.25 242 LEU A N 1
ATOM 2050 C CA . LEU A 1 242 ? -3.489 -21.403 8.462 1.00 97.25 242 LEU A CA 1
ATOM 2051 C C . LEU A 1 242 ? -2.913 -22.814 8.420 1.00 97.25 242 LEU A C 1
ATOM 2053 O O . LEU A 1 242 ? -1.761 -23.013 8.038 1.00 97.25 242 LEU A O 1
ATOM 2057 N N . GLY A 1 243 ? -3.740 -23.785 8.778 1.00 95.94 243 GLY A N 1
ATOM 2058 C CA . GLY A 1 243 ? -3.466 -25.200 8.567 1.00 95.94 243 GLY A CA 1
ATOM 2059 C C . GLY A 1 243 ? -4.758 -25.917 8.221 1.00 95.94 243 GLY A C 1
ATOM 2060 O O . GLY A 1 243 ? -5.783 -25.642 8.841 1.00 95.94 243 GLY A O 1
ATOM 2061 N N . PHE A 1 244 ? -4.715 -26.818 7.246 1.00 97.19 244 PHE A N 1
ATOM 2062 C CA . PHE A 1 244 ? -5.878 -27.586 6.818 1.00 97.19 244 PHE A CA 1
ATOM 2063 C C . PHE A 1 244 ? -5.640 -29.075 7.048 1.00 97.19 244 PHE A C 1
ATOM 2065 O O . PHE A 1 244 ? -4.603 -29.608 6.653 1.00 97.19 244 PHE A O 1
ATOM 2072 N N . ASP A 1 245 ? -6.607 -29.725 7.686 1.00 95.69 245 ASP A N 1
ATOM 2073 C CA . ASP A 1 245 ? -6.620 -31.163 7.917 1.00 95.69 245 ASP A CA 1
ATOM 2074 C C . ASP A 1 245 ? -7.610 -31.820 6.946 1.00 95.69 245 ASP A C 1
ATOM 2076 O O . ASP A 1 245 ? -8.816 -31.561 6.993 1.00 95.69 245 ASP A O 1
ATOM 2080 N N . ASP A 1 246 ? -7.088 -32.642 6.032 1.00 93.62 246 ASP A N 1
ATOM 2081 C CA . ASP A 1 246 ? -7.887 -33.231 4.954 1.00 93.62 246 ASP A CA 1
ATOM 2082 C C . ASP A 1 246 ? -8.785 -34.383 5.429 1.00 93.62 246 ASP A C 1
ATOM 2084 O O . ASP A 1 246 ? -9.821 -34.639 4.814 1.00 93.62 246 ASP A O 1
ATOM 2088 N N . ASP A 1 247 ? -8.441 -35.051 6.529 1.00 93.38 247 ASP A N 1
ATOM 2089 C CA . ASP A 1 247 ? -9.226 -36.168 7.063 1.00 93.38 247 ASP A CA 1
ATOM 2090 C C . ASP A 1 247 ? -10.490 -35.659 7.769 1.00 93.38 247 ASP A C 1
ATOM 2092 O O . ASP A 1 247 ? -11.583 -36.201 7.599 1.00 93.38 247 ASP A O 1
ATOM 2096 N N . THR A 1 248 ? -10.349 -34.577 8.534 1.00 93.50 248 THR A N 1
ATOM 2097 C CA . THR A 1 248 ? -11.429 -33.936 9.296 1.00 93.50 248 THR A CA 1
ATOM 2098 C C . THR A 1 248 ? -12.099 -32.784 8.551 1.00 93.50 248 THR A C 1
ATOM 2100 O O . THR A 1 248 ? -13.075 -32.231 9.057 1.00 93.50 248 THR A O 1
ATOM 2103 N N . LYS A 1 249 ? -11.583 -32.405 7.372 1.00 93.38 249 LYS A N 1
ATOM 2104 C CA . LYS A 1 249 ? -12.021 -31.235 6.586 1.00 93.38 249 LYS A CA 1
ATOM 2105 C C . LYS A 1 249 ? -12.072 -29.949 7.418 1.00 93.38 249 LYS A C 1
ATOM 2107 O O . LYS A 1 249 ? -12.976 -29.129 7.273 1.00 93.38 249 LYS A O 1
ATOM 2112 N N . SER A 1 250 ? -11.094 -29.786 8.309 1.00 94.44 250 SER A N 1
ATOM 2113 C CA . SER A 1 250 ? -11.049 -28.691 9.281 1.00 94.44 250 SER A CA 1
ATOM 2114 C C . SER A 1 250 ? -9.955 -27.683 8.935 1.00 94.44 250 SER A C 1
ATOM 2116 O O . SER A 1 250 ? -8.793 -28.046 8.744 1.00 94.44 250 SER A O 1
ATOM 2118 N N . LEU A 1 251 ? -10.315 -26.396 8.901 1.00 96.69 251 LEU A N 1
ATOM 2119 C CA . LEU A 1 251 ? -9.371 -25.289 8.755 1.00 96.69 251 LEU A CA 1
ATOM 2120 C C . LEU A 1 251 ? -9.050 -24.691 10.128 1.00 96.69 251 LEU A C 1
ATOM 2122 O O . LEU A 1 251 ? -9.896 -24.092 10.789 1.00 96.69 251 LEU A O 1
ATOM 2126 N N . SER A 1 252 ? -7.797 -24.823 10.544 1.00 96.00 252 SER A N 1
ATOM 2127 C CA . SER A 1 252 ? -7.262 -24.168 11.733 1.00 96.00 252 SER A CA 1
ATOM 2128 C C . SER A 1 252 ? -6.740 -22.776 11.386 1.00 96.00 252 SER A C 1
ATOM 2130 O O . SER A 1 252 ? -5.973 -22.598 10.438 1.00 96.00 252 SER A O 1
ATOM 2132 N N . VAL A 1 253 ? -7.143 -21.784 12.181 1.00 96.75 253 VAL A N 1
ATOM 2133 C CA . VAL A 1 253 ? -6.740 -20.388 12.006 1.00 96.75 253 VAL A CA 1
ATOM 2134 C C . VAL A 1 253 ? -6.170 -19.874 13.315 1.00 96.75 253 VAL A C 1
ATOM 2136 O O . VAL A 1 253 ? -6.861 -19.815 14.329 1.00 96.75 253 VAL A O 1
ATOM 2139 N N . THR A 1 254 ? -4.893 -19.508 13.304 1.00 96.19 254 THR A N 1
ATOM 2140 C CA . THR A 1 254 ? -4.228 -18.930 14.475 1.00 96.19 254 THR A CA 1
ATOM 2141 C C . THR A 1 254 ? -4.004 -17.452 14.235 1.00 96.19 254 THR A C 1
ATOM 2143 O O . THR A 1 254 ? -3.200 -17.094 13.381 1.00 96.19 254 THR A O 1
ATOM 2146 N N . PHE A 1 255 ? -4.677 -16.600 15.006 1.00 93.88 255 PHE A N 1
ATOM 2147 C CA . PHE A 1 255 ? -4.479 -15.154 14.976 1.00 93.88 255 PHE A CA 1
ATOM 2148 C C . PHE A 1 255 ? -3.572 -14.693 16.115 1.00 93.88 255 PHE A C 1
ATOM 2150 O O . PHE A 1 255 ? -3.783 -15.022 17.282 1.00 93.88 255 PHE A O 1
ATOM 2157 N N . ARG A 1 256 ? -2.588 -13.862 15.777 1.00 93.25 256 ARG A N 1
ATOM 2158 C CA . ARG A 1 256 ? -1.834 -13.043 16.723 1.00 93.25 256 ARG A CA 1
ATOM 2159 C C . ARG A 1 256 ? -2.367 -11.619 16.643 1.00 93.25 256 ARG A C 1
ATOM 2161 O O . ARG A 1 256 ? -2.157 -10.937 15.641 1.00 93.25 256 ARG A O 1
ATOM 2168 N N . LEU A 1 257 ? -3.049 -11.207 17.704 1.00 91.38 257 LEU A N 1
ATOM 2169 C CA . LEU A 1 257 ? -3.738 -9.924 17.800 1.00 91.38 257 LEU A CA 1
ATOM 2170 C C . LEU A 1 257 ? -2.879 -8.887 18.542 1.00 91.38 257 LEU A C 1
ATOM 2172 O O . LEU A 1 257 ? -2.041 -9.281 19.363 1.00 91.38 257 LEU A O 1
ATOM 2176 N N . PRO A 1 258 ? -3.064 -7.585 18.254 1.00 91.06 258 PRO A N 1
ATOM 2177 C CA . PRO A 1 258 ? -2.425 -6.513 19.013 1.00 91.06 258 PRO A CA 1
ATOM 2178 C C . PRO A 1 258 ? -2.893 -6.544 20.469 1.00 91.06 258 PRO A C 1
ATOM 2180 O O . PRO A 1 258 ? -3.988 -7.018 20.758 1.00 91.06 258 PRO A O 1
ATOM 2183 N N . GLY A 1 259 ? -2.074 -6.045 21.392 1.00 91.75 259 GLY A N 1
ATOM 2184 C CA . GLY A 1 259 ? -2.428 -6.016 22.808 1.00 91.75 259 GLY A CA 1
ATOM 2185 C C . GLY A 1 259 ? -3.316 -4.824 23.165 1.00 91.75 259 GLY A C 1
ATOM 2186 O O . GLY A 1 259 ? -3.395 -3.836 22.439 1.00 91.75 259 GLY A O 1
ATOM 2187 N N . LEU A 1 260 ? -3.906 -4.852 24.365 1.00 91.69 260 LEU A N 1
ATOM 2188 C CA . LEU A 1 260 ? -4.688 -3.732 24.916 1.00 91.69 260 LEU A CA 1
ATOM 2189 C C . LEU A 1 260 ? -3.915 -2.395 24.899 1.00 91.69 260 LEU A C 1
ATOM 2191 O O . LEU A 1 260 ? -4.500 -1.322 24.767 1.00 91.69 260 LEU A O 1
ATOM 2195 N N . ALA A 1 261 ? -2.586 -2.449 25.032 1.00 90.88 261 ALA A N 1
ATOM 2196 C CA . ALA A 1 261 ? -1.730 -1.268 25.042 1.00 90.88 261 ALA A CA 1
ATOM 2197 C C . ALA A 1 261 ? -1.686 -0.520 23.698 1.00 90.88 261 ALA A C 1
ATOM 2199 O O . ALA A 1 261 ? -1.429 0.689 23.722 1.00 90.88 261 ALA A O 1
ATOM 2200 N N . ASP A 1 262 ? -1.954 -1.222 22.593 1.00 91.00 262 ASP A N 1
ATOM 2201 C CA . ASP A 1 262 ? -1.898 -0.718 21.216 1.00 91.00 262 ASP A CA 1
ATOM 2202 C C . ASP A 1 262 ? -3.209 -0.034 20.789 1.00 91.00 262 ASP A C 1
ATOM 2204 O O . ASP A 1 262 ? -3.253 0.672 19.781 1.00 91.00 262 ASP A O 1
ATOM 2208 N N . LEU A 1 263 ? -4.282 -0.211 21.569 1.00 91.62 263 LEU A N 1
ATOM 2209 C CA . LEU A 1 263 ? -5.589 0.374 21.294 1.00 91.62 263 LEU A CA 1
ATOM 2210 C C . LEU A 1 263 ? -5.540 1.911 21.412 1.00 91.62 263 LEU A C 1
ATOM 2212 O O . LEU A 1 263 ? -4.949 2.435 22.367 1.00 91.62 263 LEU A O 1
ATOM 2216 N N . PRO A 1 264 ? -6.194 2.666 20.507 1.00 92.19 264 PRO A N 1
ATOM 2217 C CA . PRO A 1 264 ? -6.312 4.112 20.637 1.00 92.19 264 PRO A CA 1
ATOM 2218 C C . PRO A 1 264 ? -6.985 4.504 21.955 1.00 92.19 264 PRO A C 1
ATOM 2220 O O . PRO A 1 264 ? -8.116 4.115 22.236 1.00 92.19 264 PRO A O 1
ATOM 2223 N N . LYS A 1 265 ? -6.279 5.298 22.767 1.00 93.88 265 LYS A N 1
ATOM 2224 C CA . LYS A 1 265 ? -6.708 5.634 24.137 1.00 93.88 265 LYS A CA 1
ATOM 2225 C C . LYS A 1 265 ? -7.492 6.929 24.230 1.00 93.88 265 LYS A C 1
ATOM 2227 O O . LYS A 1 265 ? -8.113 7.183 25.255 1.00 93.88 265 LYS A O 1
ATOM 2232 N N . THR A 1 266 ? -7.447 7.766 23.200 1.00 94.44 266 THR A N 1
ATOM 2233 C CA . THR A 1 266 ? -8.104 9.072 23.218 1.00 94.44 266 THR A CA 1
ATOM 2234 C C . THR A 1 266 ? -9.587 8.919 22.898 1.00 94.44 266 THR A C 1
ATOM 2236 O O . THR A 1 266 ? -9.952 8.309 21.899 1.00 94.44 266 THR A O 1
ATOM 2239 N N .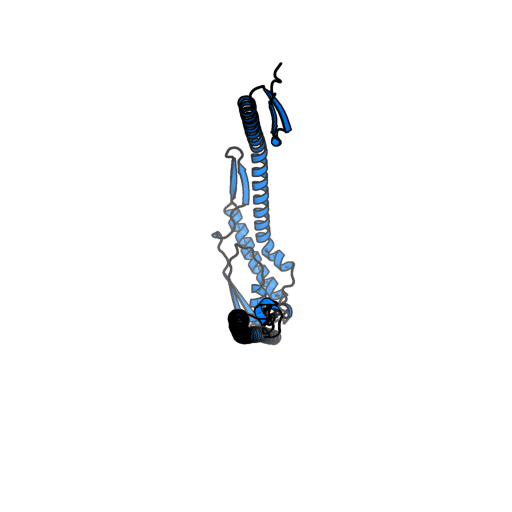 LYS A 1 267 ? -10.440 9.504 23.739 1.00 94.00 267 LYS A N 1
ATOM 2240 C CA . LYS A 1 267 ? -11.897 9.557 23.583 1.00 94.00 267 LYS A CA 1
ATOM 2241 C C . LYS A 1 267 ? -12.344 10.822 22.854 1.00 94.00 267 LYS A C 1
ATOM 2243 O O . LYS A 1 267 ? -13.208 10.767 21.984 1.00 94.00 267 LYS A O 1
ATOM 2248 N N . GLU A 1 268 ? -11.760 11.962 23.216 1.00 95.06 268 GLU A N 1
ATOM 2249 C CA . GLU A 1 268 ? -12.058 13.267 22.622 1.00 95.06 268 GLU A CA 1
ATOM 2250 C C . GLU A 1 268 ? -10.937 14.279 22.889 1.00 95.06 268 GLU A C 1
ATOM 2252 O O . GLU A 1 268 ? -10.086 14.068 23.752 1.00 95.06 268 GLU A O 1
ATOM 2257 N N . ALA A 1 269 ? -10.941 15.386 22.149 1.00 95.44 269 ALA A N 1
ATOM 2258 C CA . ALA A 1 269 ? -10.027 16.504 22.334 1.00 95.44 269 ALA A CA 1
ATOM 2259 C C . ALA A 1 269 ? -10.830 17.757 22.707 1.00 95.44 269 ALA A C 1
ATOM 2261 O O . ALA A 1 269 ? -11.689 18.206 21.951 1.00 95.44 269 ALA A O 1
ATOM 2262 N N . VAL A 1 270 ? -10.545 18.342 23.870 1.00 94.19 270 VAL A N 1
ATOM 2263 C CA . VAL A 1 270 ? -11.285 19.489 24.410 1.00 94.19 270 VAL A CA 1
ATOM 2264 C C . VAL A 1 270 ? -10.372 20.701 24.508 1.00 94.19 270 VAL A C 1
ATOM 2266 O O . VAL A 1 270 ? -9.271 20.635 25.053 1.00 94.19 270 VAL A O 1
ATOM 2269 N N . TYR A 1 271 ? -10.833 21.832 23.980 1.00 94.62 271 TYR A N 1
ATOM 2270 C CA . TYR A 1 271 ? -10.137 23.107 24.116 1.00 94.62 271 TYR A CA 1
ATOM 2271 C C . TYR A 1 271 ? -10.366 23.704 25.513 1.00 94.62 271 TYR A C 1
ATOM 2273 O O . TYR A 1 271 ? -11.509 23.940 25.900 1.00 94.62 271 TYR A O 1
ATOM 2281 N N . ASP A 1 272 ? -9.281 23.964 26.248 1.00 92.62 272 ASP A N 1
ATOM 2282 C CA . ASP A 1 272 ? -9.247 24.705 27.513 1.00 92.62 272 ASP A CA 1
ATOM 2283 C C . ASP A 1 272 ? -8.998 26.200 27.218 1.00 92.62 272 ASP A C 1
ATOM 2285 O O . ASP A 1 272 ? -7.870 26.576 26.870 1.00 92.62 272 ASP A O 1
ATOM 2289 N N . PRO A 1 273 ? -10.012 27.079 27.365 1.00 88.38 273 PRO A N 1
ATOM 2290 C CA . PRO A 1 273 ? -9.871 28.503 27.067 1.00 88.38 273 PRO A CA 1
ATOM 2291 C C . PRO A 1 273 ? -8.976 29.252 28.058 1.00 88.38 273 PRO A C 1
ATOM 2293 O O . PRO A 1 273 ? -8.413 30.282 27.699 1.00 88.38 273 PRO A O 1
ATOM 2296 N N . ILE A 1 274 ? -8.846 28.754 29.294 1.00 88.62 274 ILE A N 1
ATOM 2297 C CA . ILE A 1 274 ? -8.044 29.394 30.345 1.00 88.62 274 ILE A CA 1
ATOM 2298 C C . ILE A 1 274 ? -6.561 29.175 30.047 1.00 88.62 274 ILE A C 1
ATOM 2300 O O . ILE A 1 274 ? -5.759 30.102 30.148 1.00 88.62 274 ILE A O 1
ATOM 2304 N N . LYS A 1 275 ? -6.195 27.952 29.650 1.00 89.31 275 LYS A N 1
ATOM 2305 C CA .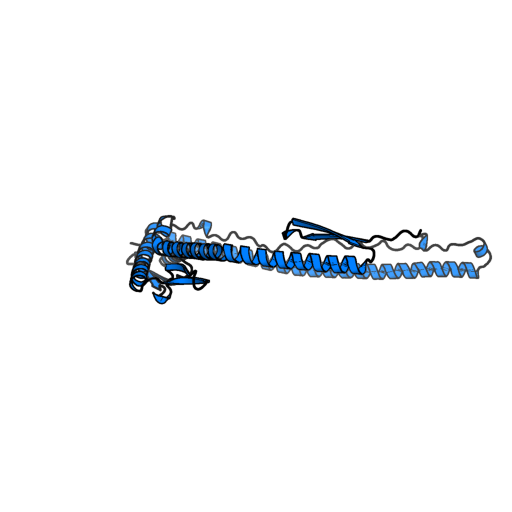 LYS A 1 275 ? -4.809 27.591 29.311 1.00 89.31 275 LYS A CA 1
ATOM 2306 C C . LYS A 1 275 ? -4.458 27.813 27.839 1.00 89.31 275 LYS A C 1
ATOM 2308 O O . LYS A 1 275 ? -3.285 27.697 27.490 1.00 89.31 275 LYS A O 1
ATOM 2313 N N . ASN A 1 276 ? -5.446 28.132 26.997 1.00 87.44 276 ASN A N 1
ATOM 2314 C CA . ASN A 1 276 ? -5.332 28.241 25.539 1.00 87.44 276 ASN A CA 1
ATOM 2315 C C . ASN A 1 276 ? -4.662 27.001 24.912 1.00 87.44 276 ASN A C 1
ATOM 2317 O O . ASN A 1 276 ? -3.717 27.103 24.128 1.00 87.44 276 ASN A O 1
ATOM 2321 N N . GLN A 1 277 ? -5.119 25.813 25.314 1.00 91.94 277 GLN A N 1
ATOM 2322 C CA . GLN A 1 277 ? -4.545 24.527 24.910 1.00 91.94 277 GLN A CA 1
ATOM 2323 C C . GLN A 1 277 ? -5.645 23.525 24.575 1.00 91.94 277 GLN A C 1
ATOM 2325 O O . GLN A 1 277 ? -6.726 23.562 25.154 1.00 91.94 277 GLN A O 1
ATOM 2330 N N . ILE A 1 278 ? -5.359 22.608 23.654 1.00 93.00 278 ILE A N 1
ATOM 2331 C CA . ILE A 1 278 ? -6.223 21.459 23.380 1.00 93.00 278 ILE A CA 1
ATOM 2332 C C . ILE A 1 278 ? -5.710 20.294 24.219 1.00 93.00 278 ILE A C 1
ATOM 2334 O O . ILE A 1 278 ? -4.533 19.941 24.137 1.00 93.00 278 ILE A O 1
ATOM 2338 N N . LYS A 1 279 ? -6.589 19.725 25.041 1.00 94.56 279 LYS A N 1
ATOM 2339 C CA . LYS A 1 279 ? -6.296 18.602 25.923 1.00 94.56 279 LYS A CA 1
ATOM 2340 C C . LYS A 1 279 ? -7.044 17.365 25.447 1.00 94.56 279 LYS A C 1
ATOM 2342 O O . LYS A 1 279 ? -8.255 17.410 25.247 1.00 94.56 279 LYS A O 1
ATOM 2347 N N . ASP A 1 280 ? -6.326 16.259 25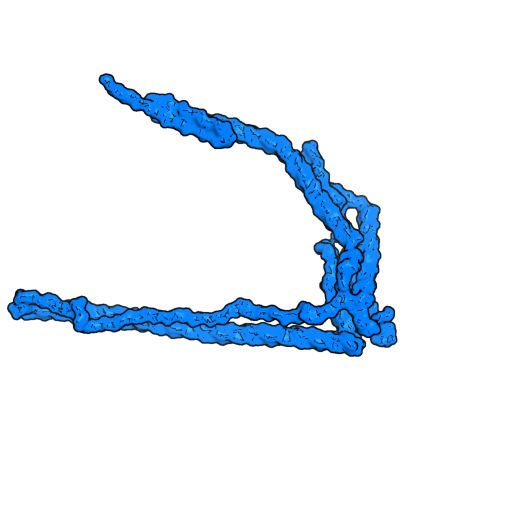.356 1.00 95.12 280 ASP A N 1
ATOM 2348 C CA . ASP A 1 280 ? -6.917 14.956 25.087 1.00 95.12 280 ASP A CA 1
ATOM 2349 C C . ASP A 1 280 ? -7.543 14.387 26.366 1.00 95.12 280 ASP A C 1
ATOM 2351 O O . ASP A 1 280 ? -6.947 14.408 27.449 1.00 95.12 280 ASP A O 1
ATOM 2355 N N . ILE A 1 281 ? -8.766 13.891 26.231 1.00 95.62 281 ILE A N 1
ATOM 2356 C CA . ILE A 1 281 ? -9.471 13.126 27.252 1.00 95.62 281 ILE A CA 1
ATOM 2357 C C . ILE A 1 281 ? -9.368 11.664 26.847 1.00 95.62 281 ILE A C 1
ATOM 2359 O O . ILE A 1 281 ? -9.801 11.285 25.759 1.00 95.62 281 ILE A O 1
ATOM 2363 N N . SER A 1 282 ? -8.772 10.854 27.715 1.00 95.75 282 SER A N 1
ATOM 2364 C CA . SER A 1 282 ? -8.616 9.421 27.488 1.00 95.75 282 SER A CA 1
ATOM 2365 C C . SER A 1 282 ? -9.886 8.651 27.842 1.00 95.75 282 SER A C 1
ATOM 2367 O O . SER A 1 282 ? -10.672 9.078 28.690 1.00 95.75 282 SER A O 1
ATOM 2369 N N . LEU A 1 283 ? -10.054 7.494 27.212 1.00 94.19 283 LEU A N 1
ATOM 2370 C CA . LEU A 1 283 ? -10.964 6.447 27.656 1.00 94.19 283 LEU A CA 1
ATOM 2371 C C . LEU A 1 283 ? -10.573 5.992 29.069 1.00 94.19 283 LEU A C 1
ATOM 2373 O O . LEU A 1 283 ? -9.392 5.975 29.433 1.00 94.19 283 LEU A O 1
ATOM 2377 N N . THR A 1 284 ? -11.577 5.639 29.863 1.00 95.62 284 THR A N 1
ATOM 2378 C CA . THR A 1 284 ? -11.370 4.974 31.153 1.00 95.62 284 THR A CA 1
ATOM 2379 C C . THR A 1 284 ? -10.827 3.559 30.948 1.00 95.62 284 THR A C 1
ATOM 2381 O O . THR A 1 284 ? -10.942 2.989 29.864 1.00 95.62 284 THR A O 1
ATOM 2384 N N . GLU A 1 285 ? -10.236 2.972 31.990 1.00 94.94 285 GLU A N 1
ATOM 2385 C CA . GLU A 1 285 ? -9.718 1.599 31.925 1.00 94.94 285 GLU A CA 1
ATOM 2386 C C . GLU A 1 285 ? -10.820 0.590 31.575 1.00 94.94 285 GLU A C 1
ATOM 2388 O O . GLU A 1 285 ? -10.619 -0.250 30.704 1.00 94.94 285 GLU A O 1
ATOM 2393 N N . THR A 1 286 ? -12.012 0.742 32.160 1.00 96.06 286 THR A N 1
ATOM 2394 C CA . THR A 1 286 ? -13.186 -0.080 31.833 1.00 96.06 286 THR A CA 1
ATOM 2395 C C . THR A 1 286 ? -13.589 0.064 30.366 1.00 96.06 286 THR A C 1
ATOM 2397 O O . THR A 1 286 ? -13.718 -0.937 29.676 1.00 96.06 286 THR A O 1
ATOM 2400 N N . GLU A 1 287 ? -13.690 1.293 29.842 1.00 95.25 287 GLU A N 1
ATOM 2401 C CA . GLU A 1 287 ? -14.030 1.512 28.426 1.00 95.25 287 GLU A CA 1
ATOM 2402 C C . GLU A 1 287 ? -12.988 0.917 27.463 1.00 95.25 287 GLU A C 1
ATOM 2404 O O . GLU A 1 287 ? -13.350 0.487 26.369 1.00 95.25 287 GLU A O 1
ATOM 2409 N N . LEU A 1 288 ? -11.703 0.912 27.837 1.00 95.06 288 LEU A N 1
ATOM 2410 C CA . LEU A 1 288 ? -10.639 0.301 27.037 1.00 95.06 288 LEU A CA 1
ATOM 2411 C C . LEU A 1 288 ? -10.738 -1.224 27.019 1.00 95.06 288 LEU A C 1
ATOM 2413 O O . LEU A 1 288 ? -10.584 -1.815 25.952 1.00 95.06 288 LEU A O 1
ATOM 2417 N N . VAL A 1 289 ? -10.980 -1.846 28.177 1.00 95.88 289 VAL A N 1
ATOM 2418 C CA . VAL A 1 289 ? -11.153 -3.301 28.282 1.00 95.88 289 VAL A CA 1
ATOM 2419 C C . VAL A 1 289 ? -12.383 -3.742 27.493 1.00 95.88 289 VAL A C 1
ATOM 2421 O O . VAL A 1 289 ? -12.249 -4.605 26.630 1.00 95.88 289 VAL A O 1
ATOM 2424 N N . ASP A 1 290 ? -13.526 -3.079 27.684 1.00 95.56 290 ASP A N 1
ATOM 2425 C CA . ASP A 1 290 ? -14.769 -3.391 26.966 1.00 95.56 290 ASP A CA 1
ATOM 2426 C C . ASP A 1 290 ? -14.595 -3.249 25.444 1.00 95.56 290 ASP A C 1
ATOM 2428 O O . ASP A 1 290 ? -15.034 -4.097 24.667 1.00 95.56 290 ASP A O 1
ATOM 2432 N N . LEU A 1 291 ? -13.918 -2.182 24.994 1.00 95.06 291 LEU A N 1
ATOM 2433 C CA . LEU A 1 291 ? -13.635 -1.967 23.573 1.00 95.06 291 LEU A CA 1
ATOM 2434 C C . LEU A 1 291 ? -12.708 -3.050 23.009 1.00 95.06 291 LEU A C 1
ATOM 2436 O O . LEU A 1 291 ? -12.877 -3.467 21.866 1.00 95.06 291 LEU A O 1
ATOM 2440 N N . TYR A 1 292 ? -11.726 -3.502 23.785 1.00 95.50 292 TYR A N 1
ATOM 2441 C CA . TYR A 1 292 ? -10.819 -4.559 23.357 1.00 95.50 292 TYR A CA 1
ATOM 2442 C C . TYR A 1 292 ? -11.516 -5.923 23.294 1.00 95.50 292 TYR A C 1
ATOM 2444 O O . TYR A 1 292 ? -11.325 -6.647 22.320 1.00 95.50 292 TYR A O 1
ATOM 2452 N N . GLU A 1 293 ? -12.367 -6.260 24.265 1.00 95.56 293 GLU A N 1
ATOM 2453 C CA . GLU A 1 293 ? -13.184 -7.480 24.227 1.00 95.56 293 GLU A CA 1
ATOM 2454 C C . GLU A 1 293 ? -14.112 -7.511 23.003 1.00 95.56 293 GLU A C 1
ATOM 2456 O O . GLU A 1 293 ? -14.183 -8.530 22.309 1.00 95.56 293 GLU A O 1
ATOM 2461 N N . ASP A 1 294 ? -14.747 -6.380 22.682 1.00 94.88 294 ASP A N 1
ATOM 2462 C CA . ASP A 1 294 ? -15.554 -6.218 21.468 1.00 94.88 294 ASP A CA 1
ATOM 2463 C C . ASP A 1 294 ? -14.715 -6.464 20.202 1.00 94.88 294 ASP A C 1
ATOM 2465 O O . ASP A 1 294 ? -15.111 -7.239 19.331 1.00 94.88 294 ASP A O 1
ATOM 2469 N N . VAL A 1 295 ? -13.499 -5.909 20.126 1.00 94.81 295 VAL A N 1
ATOM 2470 C CA . VAL A 1 295 ? -12.566 -6.175 19.015 1.00 94.81 295 VAL A CA 1
ATOM 2471 C C . VAL A 1 295 ? -12.234 -7.663 18.899 1.00 94.81 295 VAL A C 1
ATOM 2473 O O . VAL A 1 295 ? -12.283 -8.202 17.794 1.00 94.81 295 VAL A O 1
ATOM 2476 N N . LEU A 1 296 ? -11.924 -8.348 20.004 1.00 94.62 296 LEU A N 1
ATOM 2477 C CA . LEU A 1 296 ? -11.613 -9.782 19.986 1.00 94.62 296 LEU A CA 1
ATOM 2478 C C . LEU A 1 296 ? -12.787 -10.606 19.439 1.00 94.62 296 LEU A C 1
ATOM 2480 O O . LEU A 1 296 ? -12.601 -11.443 18.551 1.00 94.62 296 LEU A O 1
ATOM 2484 N N . CYS A 1 297 ? -13.998 -10.336 19.930 1.00 95.56 297 CYS A N 1
ATOM 2485 C CA . CYS A 1 297 ? -15.218 -10.996 19.470 1.00 95.56 297 CYS A CA 1
ATOM 2486 C C . CYS A 1 297 ? -15.502 -10.709 17.993 1.00 95.56 297 CYS A C 1
ATOM 2488 O O . CYS A 1 297 ? -15.768 -11.634 17.222 1.00 95.56 297 CYS A O 1
ATOM 2490 N N . GLN A 1 298 ? -15.398 -9.449 17.570 1.00 96.06 298 GLN A N 1
ATOM 2491 C CA . GLN A 1 298 ? -15.618 -9.067 16.180 1.00 96.06 298 GLN A CA 1
ATOM 2492 C C . GLN A 1 298 ? -14.613 -9.715 15.239 1.00 96.06 298 GLN A C 1
ATOM 2494 O O . GLN A 1 298 ? -15.014 -10.182 14.180 1.00 96.06 298 GLN A O 1
ATOM 2499 N N . VAL A 1 299 ? -13.330 -9.776 15.603 1.00 95.44 299 VAL A N 1
ATOM 2500 C CA . VAL A 1 299 ? -12.296 -10.404 14.770 1.00 95.44 299 VAL A CA 1
ATOM 2501 C C . VAL A 1 299 ? -12.554 -11.901 14.618 1.00 95.44 299 VAL A C 1
ATOM 2503 O O . VAL A 1 299 ? -12.471 -12.414 13.503 1.00 95.44 299 VAL A O 1
ATOM 2506 N N . ALA A 1 300 ? -12.925 -12.596 15.695 1.00 94.94 300 ALA A N 1
ATOM 2507 C CA . ALA A 1 300 ? -13.279 -14.012 15.626 1.00 94.94 300 ALA A CA 1
ATOM 2508 C C . ALA A 1 300 ? -14.494 -14.250 14.712 1.00 94.94 300 ALA A C 1
ATOM 2510 O O . ALA A 1 300 ? -14.410 -15.028 13.763 1.00 94.94 300 ALA A O 1
ATOM 2511 N N . LEU A 1 301 ? -15.602 -13.536 1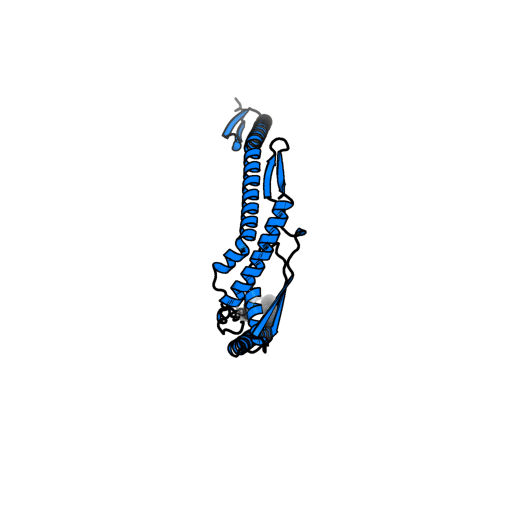4.942 1.00 96.12 301 LEU A N 1
ATOM 2512 C CA . LEU A 1 301 ? -16.822 -13.667 14.136 1.00 96.12 301 LEU A CA 1
ATOM 2513 C C . LEU A 1 301 ? -16.599 -13.282 12.674 1.00 96.12 301 LEU A C 1
ATOM 2515 O O . LEU A 1 301 ? -17.109 -13.943 11.774 1.00 96.12 301 LEU A O 1
ATOM 2519 N N . ARG A 1 302 ? -15.809 -12.234 12.437 1.00 95.88 302 ARG A N 1
ATOM 2520 C CA . ARG A 1 302 ? -15.424 -11.792 11.100 1.00 95.88 302 ARG A CA 1
ATOM 2521 C C . ARG A 1 302 ? -14.625 -12.865 10.381 1.00 95.88 302 ARG A C 1
ATOM 2523 O O . ARG A 1 302 ? -14.932 -13.158 9.238 1.00 95.88 302 ARG A O 1
ATOM 2530 N N . THR A 1 303 ? -13.660 -13.480 11.059 1.00 95.50 303 THR A N 1
ATOM 2531 C CA . THR A 1 303 ? -12.850 -14.566 10.493 1.00 95.50 303 THR A CA 1
ATOM 2532 C C . THR A 1 303 ? -13.734 -15.737 10.068 1.00 95.50 303 THR A C 1
ATOM 2534 O O . THR A 1 303 ? -13.609 -16.222 8.948 1.00 95.50 303 THR A O 1
ATOM 2537 N N . PHE A 1 304 ? -14.671 -16.159 10.926 1.00 94.94 304 PHE A N 1
ATOM 2538 C CA . PHE A 1 304 ? -15.636 -17.202 10.570 1.00 94.94 304 PHE A CA 1
ATOM 2539 C C . PHE A 1 304 ? -16.493 -16.803 9.370 1.00 94.94 304 PHE A C 1
ATOM 2541 O O . PHE A 1 304 ? -16.626 -17.586 8.434 1.00 94.94 304 PHE A O 1
ATOM 2548 N N . TYR A 1 305 ? -17.046 -15.589 9.375 1.00 95.50 305 TYR A N 1
ATOM 2549 C CA . TYR A 1 305 ? -17.853 -15.093 8.265 1.00 95.50 305 TYR A CA 1
ATOM 2550 C C . TYR A 1 305 ? -17.075 -15.091 6.945 1.00 95.50 305 TYR A C 1
ATOM 2552 O O . TYR A 1 305 ? -17.569 -15.611 5.952 1.00 95.50 305 TYR A O 1
ATOM 2560 N N . GLU A 1 306 ? -15.851 -14.559 6.938 1.00 95.88 306 GLU A N 1
ATOM 2561 C CA . GLU A 1 306 ? -15.011 -14.484 5.740 1.00 95.88 306 GLU A CA 1
ATOM 2562 C C . GLU A 1 306 ? -14.660 -15.874 5.198 1.00 95.88 306 GLU A C 1
ATOM 2564 O O . GLU A 1 306 ? -14.702 -16.083 3.988 1.00 95.88 306 GLU A O 1
ATOM 2569 N N . ILE A 1 307 ? -14.385 -16.850 6.068 1.00 95.88 307 ILE A N 1
ATOM 2570 C CA . ILE A 1 307 ? -14.104 -18.234 5.657 1.00 95.88 307 ILE A CA 1
ATOM 2571 C C . ILE A 1 307 ? -15.350 -18.894 5.066 1.00 95.88 307 ILE A C 1
ATOM 2573 O O . ILE A 1 307 ? -15.297 -19.402 3.951 1.00 95.88 307 ILE A O 1
ATOM 2577 N N . PHE A 1 308 ? -16.476 -18.873 5.780 1.00 94.88 308 PHE A N 1
ATOM 2578 C CA . PHE A 1 308 ? -17.673 -19.592 5.340 1.00 94.88 308 PHE A CA 1
ATOM 2579 C C . PHE A 1 308 ? -18.372 -18.934 4.149 1.00 94.88 308 PHE A C 1
ATOM 2581 O O . PHE A 1 308 ? -18.917 -19.641 3.309 1.00 94.88 308 PHE A O 1
ATOM 2588 N N . GLU A 1 309 ? -18.364 -17.603 4.048 1.00 95.31 309 GLU A N 1
ATOM 2589 C CA . GLU A 1 309 ? -18.941 -16.915 2.887 1.00 95.31 309 GLU A CA 1
ATOM 2590 C C . GLU A 1 309 ? -18.097 -17.148 1.632 1.00 95.31 309 GLU A C 1
ATOM 2592 O O . GLU A 1 309 ? -18.647 -17.395 0.559 1.00 95.31 309 GLU A O 1
ATOM 2597 N N . SER A 1 310 ? -16.767 -17.135 1.774 1.00 95.94 310 SER A N 1
ATOM 2598 C CA . SER A 1 310 ? -15.866 -17.282 0.633 1.00 95.94 310 SER A CA 1
ATOM 2599 C C . SER A 1 310 ? -15.681 -18.728 0.170 1.00 95.94 310 SER A C 1
ATOM 2601 O O . SER A 1 310 ? -15.114 -18.932 -0.904 1.00 95.94 310 SER A O 1
ATOM 2603 N N . ASP A 1 311 ? -16.120 -19.741 0.923 1.00 96.25 311 ASP A N 1
ATOM 2604 C CA . ASP A 1 311 ? -15.919 -21.148 0.566 1.00 96.25 311 ASP A CA 1
ATOM 2605 C C . ASP A 1 311 ? -16.868 -21.628 -0.547 1.00 96.25 311 ASP A C 1
ATOM 2607 O O . ASP A 1 311 ? -17.871 -22.306 -0.324 1.00 96.25 311 ASP A O 1
ATOM 2611 N N . VAL A 1 312 ? -16.514 -21.316 -1.794 1.00 94.06 312 VAL A N 1
ATOM 2612 C CA . VAL A 1 312 ? -17.304 -21.677 -2.981 1.00 94.06 312 VAL A CA 1
ATOM 2613 C C . VAL A 1 312 ? -17.302 -23.187 -3.242 1.00 94.06 312 VAL A C 1
ATOM 2615 O O . VAL A 1 312 ? -18.246 -23.722 -3.829 1.00 94.06 312 VAL A O 1
ATOM 2618 N N . VAL A 1 313 ? -16.242 -23.893 -2.839 1.00 95.00 313 VAL A N 1
ATOM 2619 C CA . VAL A 1 313 ? -16.096 -25.330 -3.109 1.00 95.00 313 VAL A CA 1
ATOM 2620 C C . VAL A 1 313 ? -16.614 -26.203 -1.972 1.00 95.00 313 VAL A C 1
ATOM 2622 O O . VAL A 1 313 ? -16.654 -27.419 -2.164 1.00 95.00 313 VAL A O 1
ATOM 2625 N N . GLY A 1 314 ? -17.009 -25.638 -0.827 1.00 93.94 314 GLY A N 1
ATOM 2626 C CA . GLY A 1 314 ? -17.461 -26.387 0.349 1.00 93.94 314 GLY A CA 1
ATOM 2627 C C . GLY A 1 314 ? -16.383 -27.339 0.870 1.00 93.94 314 GLY A C 1
ATOM 2628 O O . GLY A 1 314 ? -16.622 -28.544 0.982 1.00 93.94 314 GLY A O 1
ATOM 2629 N N . ALA A 1 315 ? -15.168 -26.824 1.055 1.00 91.12 315 ALA A N 1
ATOM 2630 C CA . ALA A 1 315 ? -14.023 -27.572 1.565 1.00 91.12 315 ALA A CA 1
ATOM 2631 C C . ALA A 1 315 ? -13.944 -27.605 3.095 1.00 91.12 315 ALA A C 1
ATOM 2633 O O . ALA A 1 315 ? -13.325 -28.529 3.625 1.00 91.12 315 ALA A O 1
ATOM 2634 N N . VAL A 1 316 ? -14.531 -26.623 3.783 1.00 89.06 316 VAL A N 1
ATOM 2635 C CA . VAL A 1 316 ? -14.454 -26.486 5.242 1.00 89.06 316 VAL A CA 1
ATOM 2636 C C . VAL A 1 316 ? -15.819 -26.776 5.863 1.00 89.06 316 VAL A C 1
ATOM 2638 O O . VAL A 1 316 ? -16.837 -26.247 5.414 1.00 89.06 316 VAL A O 1
ATOM 2641 N N . GLY A 1 317 ? -15.828 -27.664 6.862 1.00 75.38 317 GLY A N 1
ATOM 2642 C CA . GLY A 1 317 ? -17.021 -28.097 7.601 1.00 75.38 317 GLY A CA 1
ATOM 2643 C C . GLY A 1 317 ? -17.236 -27.385 8.927 1.00 75.38 317 GLY A C 1
ATOM 2644 O O . GLY A 1 317 ? -16.234 -26.939 9.533 1.00 75.38 317 GLY A O 1
#

Sequence (317 aa):
MPDRKLYVVEVRHDGLKKVRLIRGTNQQDVEQQASIQYASWDQMWKRRQADIERHIAPANRKKEAENRTQAIRDGLTQIRGLLKAALDKPQALDWEELKDRSEFLTPMPSMGAKPDIPPEPKKYEDEYRPNLDFLDRFLAKRRFKKIEQAAQRFRCAHREWDIGRKELLSQEREKVQEYEVNLKTWARENRRFMLEREARNTALECKREAYLKRHPDGIVDYFQIVLSRSVYPEWFVHFFSLGFDDDTKSLSVTFRLPGLADLPKTKEAVYDPIKNQIKDISLTETELVDLYEDVLCQVALRTFYEIFESDVVGAVG